Protein AF-A0A8M9PPB5-F1 (afdb_monomer)

Solvent-accessible surface area (backbone atoms only — not comparable to full-atom values): 15013 Å² total; per-residue (Å²): 124,69,71,36,78,75,35,76,74,30,44,54,44,51,52,45,29,75,76,64,66,46,72,56,71,71,45,49,53,50,50,48,50,56,51,47,52,51,46,35,72,76,54,41,95,67,65,52,70,68,57,47,42,53,51,21,50,46,46,29,71,75,39,59,77,71,38,40,87,91,45,99,87,18,24,44,70,38,29,27,82,87,82,66,36,30,53,50,47,53,45,52,57,54,55,49,60,68,66,38,77,81,57,79,89,82,91,74,84,76,84,76,76,53,98,83,52,87,71,84,68,72,86,59,93,69,66,50,73,65,68,62,34,53,51,38,53,58,47,61,75,71,61,83,54,62,69,60,46,54,52,40,54,57,38,38,40,66,63,52,51,55,36,62,72,31,86,86,49,35,83,46,46,58,76,78,44,49,60,71,80,78,44,86,62,51,68,59,5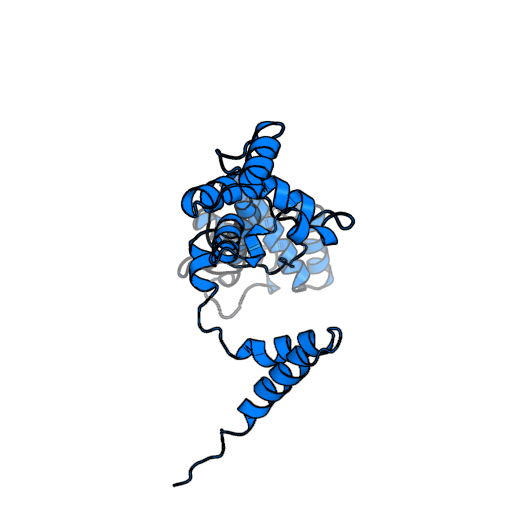0,51,44,22,70,72,59,34,64,78,54,38,69,53,69,83,51,90,72,74,70,89,49,50,66,60,52,51,58,55,56,69,73,47,86,86,43,75,68,56,53,53,51,52,51,51,64,62,51,68,73,71,78,81,71,84,84,80,136

Foldseek 3Di:
DCQLVVDPLSVVLLVVCVVPLDDDPVSVLSVLVSLLVVQCVVVNLDRDLVSQVVVLLVVCVSRVVQFQPPDPSRSVQCPDSVVRDHDNSVVSVVVVVVVCPVDDDDDDDPPPDDPLDDAPQPDPVLADDDPVLVVLLVCLVPDPDLVSVLVSLVNNLVVLSVQCNDPVRVVCSCVSRVCVVPHPPSVLSSVCSRPNPVVSVCPPPDDDCPCLVVVLVVLVVDDDDPVSVVVNVVSVVVVPPPDDDDD

pLDDT: mean 83.27, std 17.12, range [32.47, 97.44]

Sequence (247 aa):
MQILSSKPAGLTVIKEYEETGSLKDSTRRLMVNIIVAHMREKEGRAVSKGAKEFHAFGIVSLFPTLKDPYSKKGYEHFYDIQSNTGFLEWRMKTVQRKSRTSSTSQSRVELKGGPTLLRTVGALDDQRMGDECMEAMSLLHHTTDHDTVFKKMKETFHYRQQILHDPQRSADVLQMFPRFLDVKGLISQDFSLMFGVEVASRFLEKWSTSFKEKVIQEARKLKETALLKRHLKAALKEDSDTTDDPE

Radius of gyration: 28.63 Å; Cα contacts (8 Å, |Δi|>4): 170; chains: 1; bounding box: 68×38×68 Å

Secondary structure (DSSP, 8-state):
-TTTTTSHHHHHHHHHHHHHSS--HHHHHHHHHHHHHHHHHHHTTS--HHHHHHHHHHHHHH-GGGS-TTSSSS-TTT-BTTTTBSHHHHHHHHHHHHHGGGS-----------TTS-------TT---SHHHHHHHHHHHH---HHHHHHHHHHTHHHHHHHHH-TTTGGGHHHH-THHHHSTTHHHHHHHHHH-HHHHHTTTS---GGGHHHHHHHHTTSPP-HHHHHHHHHHHHGGG-------

Structure (mmCIF, N/CA/C/O backbone):
data_AF-A0A8M9PPB5-F1
#
_entry.id   AF-A0A8M9PPB5-F1
#
loop_
_atom_site.group_PDB
_atom_site.id
_atom_site.type_symbol
_atom_site.label_atom_id
_atom_site.label_alt_id
_atom_site.label_comp_id
_atom_site.label_asym_id
_atom_site.label_entity_id
_atom_site.label_seq_id
_atom_site.pdbx_PDB_ins_code
_atom_site.Cartn_x
_atom_site.Cartn_y
_atom_site.Cartn_z
_atom_site.occupancy
_atom_site.B_iso_or_equiv
_atom_site.auth_seq_id
_atom_site.auth_comp_id
_atom_site.auth_asym_id
_atom_site.auth_atom_id
_atom_site.pdbx_PDB_model_num
ATOM 1 N N . MET A 1 1 ? -37.296 -0.776 15.396 1.00 59.91 1 MET A N 1
ATOM 2 C CA . MET A 1 1 ? -36.219 -0.452 14.426 1.00 59.91 1 MET A CA 1
ATOM 3 C C . MET A 1 1 ? -36.448 -1.263 13.143 1.00 59.91 1 MET A C 1
ATOM 5 O O . MET A 1 1 ? -36.018 -2.402 13.073 1.00 59.91 1 MET A O 1
ATOM 9 N N . GLN A 1 2 ? -37.152 -0.713 12.143 1.00 78.56 2 GLN A N 1
ATOM 10 C CA . GLN A 1 2 ? -37.532 -1.426 10.897 1.00 78.56 2 GLN A CA 1
ATOM 11 C C . GLN A 1 2 ? -36.367 -1.659 9.907 1.00 78.56 2 GLN A C 1
ATOM 13 O O . GLN A 1 2 ? -36.543 -2.287 8.869 1.00 78.56 2 GLN A O 1
ATOM 18 N N . ILE A 1 3 ? -35.162 -1.174 10.224 1.00 87.69 3 ILE A N 1
ATOM 19 C CA . ILE A 1 3 ? -33.997 -1.192 9.323 1.00 87.69 3 ILE A CA 1
ATOM 20 C C . ILE A 1 3 ? -33.536 -2.613 8.992 1.00 87.69 3 ILE A C 1
ATOM 22 O O . ILE A 1 3 ? -33.108 -2.875 7.873 1.00 87.69 3 ILE A O 1
ATOM 26 N N . LEU A 1 4 ? -33.585 -3.532 9.959 1.00 89.88 4 LEU A N 1
ATOM 27 C CA . LEU A 1 4 ? -33.157 -4.911 9.718 1.00 89.88 4 LEU A CA 1
ATOM 28 C C . LEU A 1 4 ? -34.182 -5.668 8.870 1.00 89.88 4 LEU A C 1
ATOM 30 O O . LEU A 1 4 ? -33.798 -6.437 7.997 1.00 89.88 4 LEU A O 1
ATOM 34 N N . SER A 1 5 ? -35.470 -5.386 9.053 1.00 89.75 5 SER A N 1
ATOM 35 C CA . SER A 1 5 ? -36.544 -6.013 8.281 1.00 89.75 5 SER A CA 1
ATOM 36 C C . SER A 1 5 ? -36.581 -5.563 6.817 1.00 89.75 5 SER A C 1
ATOM 38 O O . SER A 1 5 ? -37.130 -6.273 5.984 1.00 89.75 5 SER A O 1
ATOM 40 N N . SER A 1 6 ? -35.990 -4.411 6.477 1.00 89.25 6 SER A N 1
ATOM 41 C CA . SER A 1 6 ? -35.989 -3.894 5.101 1.00 89.25 6 SER A CA 1
ATOM 42 C C . SER A 1 6 ? -34.884 -4.465 4.207 1.00 89.25 6 SER A C 1
ATOM 44 O O . SER A 1 6 ? -34.864 -4.176 3.011 1.00 89.25 6 SER A O 1
ATOM 46 N N . LYS A 1 7 ? -33.949 -5.261 4.749 1.00 87.31 7 LYS A N 1
ATOM 47 C CA . LYS A 1 7 ? -32.836 -5.841 3.980 1.00 87.31 7 LYS A CA 1
ATOM 48 C C . LYS A 1 7 ? -32.762 -7.357 4.182 1.00 87.31 7 LYS A C 1
ATOM 50 O O . LYS A 1 7 ? -32.784 -7.794 5.331 1.00 87.31 7 LYS A O 1
ATOM 55 N N . PRO A 1 8 ? -32.539 -8.163 3.122 1.00 87.56 8 PRO A N 1
ATOM 56 C CA . PRO A 1 8 ? -32.408 -9.620 3.250 1.00 87.56 8 PRO A CA 1
ATOM 57 C C . PRO A 1 8 ? -31.357 -10.045 4.283 1.00 87.56 8 PRO A C 1
ATOM 59 O O . PRO A 1 8 ? -31.602 -10.915 5.110 1.00 87.56 8 PRO A O 1
ATOM 62 N N . ALA A 1 9 ? -30.211 -9.359 4.307 1.00 88.44 9 ALA A N 1
ATOM 63 C CA . ALA A 1 9 ? -29.152 -9.613 5.281 1.00 88.44 9 ALA A CA 1
ATOM 64 C C . ALA A 1 9 ? -29.551 -9.273 6.731 1.00 88.44 9 ALA A C 1
ATOM 66 O O . ALA A 1 9 ? -28.992 -9.834 7.669 1.00 88.44 9 ALA A O 1
ATOM 67 N N . GLY A 1 10 ? -30.497 -8.352 6.933 1.00 93.00 10 GLY A N 1
ATOM 68 C CA . GLY A 1 10 ? -31.027 -8.036 8.258 1.00 93.00 10 GLY A CA 1
ATOM 69 C C . GLY A 1 10 ? -32.018 -9.090 8.753 1.00 93.00 10 GLY A C 1
ATOM 70 O O . GLY A 1 10 ? -32.038 -9.369 9.949 1.00 93.00 10 GLY A O 1
ATOM 71 N N . LEU A 1 11 ? -32.742 -9.760 7.850 1.00 93.50 11 LEU A N 1
ATOM 72 C CA . LEU A 1 11 ? -33.564 -10.925 8.199 1.00 93.50 11 LEU A CA 1
ATOM 73 C C . LEU A 1 11 ? -32.708 -12.086 8.715 1.00 93.50 11 LEU A C 1
ATOM 75 O O . LEU A 1 11 ? -33.109 -12.753 9.661 1.00 93.50 11 LEU A O 1
ATOM 79 N N . THR A 1 12 ? -31.503 -12.286 8.168 1.00 93.81 12 THR A N 1
ATOM 80 C CA . THR A 1 12 ? -30.541 -13.269 8.702 1.00 93.81 12 THR A CA 1
ATOM 81 C C . THR A 1 12 ? -30.186 -12.986 10.163 1.00 93.81 12 THR A C 1
ATOM 83 O O . THR A 1 12 ? -30.114 -13.913 10.961 1.00 93.81 12 THR A O 1
ATOM 86 N N . VAL A 1 13 ? -29.995 -11.711 10.521 1.00 96.19 13 VAL A N 1
ATOM 87 C CA . VAL A 1 13 ? -29.700 -11.299 11.904 1.00 96.19 13 VAL A CA 1
ATOM 88 C C . VAL A 1 13 ? -30.881 -11.607 12.822 1.00 96.19 13 VAL A C 1
ATOM 90 O O . VAL A 1 13 ? -30.687 -12.175 13.890 1.00 96.19 13 VAL A O 1
ATOM 93 N N . ILE A 1 14 ? -32.094 -11.238 12.404 1.00 95.69 14 ILE A N 1
ATOM 94 C CA . ILE A 1 14 ? -33.313 -11.458 13.193 1.00 95.69 14 ILE A CA 1
ATOM 95 C C . ILE A 1 14 ? -33.535 -12.957 13.413 1.00 95.69 14 ILE A C 1
ATOM 97 O O . ILE A 1 14 ? -33.668 -13.386 14.554 1.00 95.69 14 ILE A O 1
ATOM 101 N N . LYS A 1 15 ? -33.467 -13.751 12.341 1.00 95.69 15 LYS A N 1
ATOM 102 C CA . LYS A 1 15 ? -33.663 -15.200 12.391 1.00 95.69 15 LYS A CA 1
ATOM 103 C C . LYS A 1 15 ? -32.678 -15.890 13.339 1.00 95.69 15 LYS A C 1
ATOM 105 O O . LYS A 1 15 ? -33.088 -16.699 14.159 1.00 95.69 15 LYS A O 1
ATOM 110 N N . GLU A 1 16 ? -31.388 -15.556 13.262 1.00 96.56 16 GLU A N 1
ATOM 111 C CA . GLU A 1 16 ? -30.385 -16.150 14.158 1.00 96.56 16 GLU A CA 1
ATOM 112 C C . GLU A 1 16 ? -30.681 -15.844 15.633 1.00 96.56 16 GLU A C 1
ATOM 114 O O . GLU A 1 16 ? -30.506 -16.704 16.499 1.00 96.56 16 GLU A O 1
ATOM 119 N N . TYR A 1 17 ? -31.156 -14.631 15.918 1.00 96.75 17 TYR A N 1
ATOM 120 C CA . TYR A 1 17 ? -31.534 -14.252 17.270 1.00 96.75 17 TYR A CA 1
ATOM 121 C C . TYR A 1 17 ? -32.771 -14.997 17.766 1.00 96.75 17 TYR A C 1
ATOM 123 O O . TYR A 1 17 ? -32.782 -15.462 18.901 1.00 96.75 17 TYR A O 1
ATOM 131 N N . GLU A 1 18 ? -33.796 -15.126 16.927 1.00 95.62 18 GLU A N 1
ATOM 132 C CA . GLU A 1 18 ? -35.017 -15.870 17.251 1.00 95.62 18 GLU A CA 1
ATOM 133 C C . GLU A 1 18 ? -34.717 -17.348 17.530 1.00 95.62 18 GLU A C 1
ATOM 135 O O . GLU A 1 18 ? -35.285 -17.929 18.452 1.00 95.62 18 GLU A O 1
ATOM 140 N N . GLU A 1 19 ? -33.784 -17.944 16.783 1.00 96.62 19 GLU A N 1
ATOM 141 C CA . GLU A 1 19 ? -33.401 -19.351 16.936 1.00 96.62 19 GLU A CA 1
ATOM 142 C C . GLU A 1 19 ? -32.495 -19.608 18.148 1.00 96.62 19 GLU A C 1
ATOM 144 O O . GLU A 1 19 ? -32.577 -20.670 18.762 1.00 96.62 19 GLU A O 1
ATOM 149 N N . THR A 1 20 ? -31.603 -18.672 18.490 1.00 95.50 20 THR A N 1
ATOM 150 C CA . THR A 1 20 ? -30.530 -18.929 19.472 1.00 95.50 20 THR A CA 1
ATOM 151 C C . THR A 1 20 ? -30.594 -18.067 20.731 1.00 95.50 20 THR A C 1
ATOM 153 O O . THR A 1 20 ? -29.846 -18.308 21.678 1.00 95.50 20 THR A O 1
ATOM 156 N N . GLY A 1 21 ? -31.431 -17.029 20.748 1.00 94.12 21 GLY A N 1
ATOM 157 C CA . GLY A 1 21 ? -31.459 -16.008 21.799 1.00 94.12 21 GLY A CA 1
ATOM 158 C C . GLY A 1 21 ? -30.195 -15.140 21.864 1.00 94.12 21 GLY A C 1
ATOM 159 O O . GLY A 1 21 ? -30.027 -14.355 22.800 1.00 94.12 21 GLY A O 1
ATOM 160 N N . SER A 1 22 ? -29.274 -15.271 20.906 1.00 94.38 22 SER A N 1
ATOM 161 C CA . SER A 1 22 ? -28.016 -14.527 20.847 1.00 94.38 22 SER A CA 1
ATOM 162 C C . SER A 1 22 ? -27.600 -14.292 19.396 1.00 94.38 22 SER A C 1
ATOM 164 O O . SER A 1 22 ? -28.279 -14.690 18.461 1.00 94.38 22 SER A O 1
ATOM 166 N N . LEU A 1 23 ? -26.480 -13.605 19.195 1.00 95.06 23 LEU A N 1
ATOM 167 C CA . LEU A 1 23 ? -25.870 -13.436 17.879 1.00 95.06 23 LEU A CA 1
ATOM 168 C C . LEU A 1 23 ? -24.410 -13.849 17.947 1.00 95.06 23 LEU A C 1
ATOM 170 O O . LEU A 1 23 ? -23.697 -13.445 18.868 1.00 95.06 23 LEU A O 1
ATOM 174 N N . LYS A 1 24 ? -23.933 -14.570 16.941 1.00 94.25 24 LYS A N 1
ATOM 175 C CA . LYS A 1 24 ? -22.512 -14.813 16.698 1.00 94.25 24 LYS A CA 1
ATOM 176 C C . LYS A 1 24 ? -21.817 -13.507 16.330 1.00 94.25 24 LYS A C 1
ATOM 178 O O . LYS A 1 24 ? -22.421 -12.570 15.805 1.00 94.25 24 LYS A O 1
ATOM 183 N N . ASP A 1 25 ? -20.508 -13.458 16.554 1.00 92.81 25 ASP A N 1
ATOM 184 C CA . ASP A 1 25 ? -19.695 -12.270 16.272 1.00 92.81 25 ASP A CA 1
ATOM 185 C C . ASP A 1 25 ? -19.804 -11.807 14.804 1.00 92.81 25 ASP A C 1
ATOM 187 O O . ASP A 1 25 ? -19.995 -10.620 14.532 1.00 92.81 25 ASP A O 1
ATOM 191 N N . SER A 1 26 ? -19.790 -12.740 13.846 1.00 92.50 26 SER A N 1
ATOM 192 C CA . SER A 1 26 ? -19.993 -12.443 12.420 1.00 92.50 26 SER A CA 1
ATOM 193 C C . SER A 1 26 ? -21.329 -11.748 12.149 1.00 92.50 26 SER A C 1
ATOM 195 O O . SER A 1 26 ? -21.391 -10.781 11.386 1.00 92.50 26 SER A O 1
ATOM 197 N N . THR A 1 27 ? -22.388 -12.204 12.809 1.00 93.12 27 THR A N 1
ATOM 198 C CA . THR A 1 27 ? -23.755 -11.718 12.617 1.00 93.12 27 THR A CA 1
ATOM 199 C C . THR A 1 27 ? -23.957 -10.367 13.295 1.00 93.12 27 THR A C 1
ATOM 201 O O . THR A 1 27 ? -24.549 -9.463 12.703 1.00 93.12 27 THR A O 1
ATOM 204 N N . ARG A 1 28 ? -23.338 -10.146 14.464 1.00 95.12 28 ARG A N 1
ATOM 205 C CA . ARG A 1 28 ? -23.259 -8.811 15.088 1.00 95.12 28 ARG A CA 1
ATOM 206 C C . ARG A 1 28 ? -22.552 -7.806 14.180 1.00 95.12 28 ARG A C 1
ATOM 208 O O . ARG A 1 28 ? -23.033 -6.687 14.009 1.00 95.12 28 ARG A O 1
ATOM 215 N N . ARG A 1 29 ? -21.440 -8.194 13.544 1.00 93.62 29 ARG A N 1
ATOM 216 C CA . ARG A 1 29 ? -20.735 -7.332 12.576 1.00 93.62 29 ARG A CA 1
ATOM 217 C C . ARG A 1 29 ? -21.614 -7.003 11.368 1.00 93.62 29 ARG A C 1
ATOM 219 O O . ARG A 1 29 ? -21.603 -5.860 10.910 1.00 93.62 29 ARG A O 1
ATOM 226 N N . LEU A 1 30 ? -22.376 -7.975 10.863 1.00 92.69 30 LEU A N 1
ATOM 227 C CA . LEU A 1 30 ? -23.330 -7.768 9.772 1.00 92.69 30 LEU A CA 1
ATOM 228 C C . LEU A 1 30 ? -24.426 -6.767 10.164 1.00 92.69 30 LEU A C 1
ATOM 230 O O . LEU A 1 30 ? -24.653 -5.800 9.437 1.00 92.69 30 LEU A O 1
ATOM 234 N N . MET A 1 31 ? -25.027 -6.939 11.340 1.00 96.12 31 MET A N 1
ATOM 235 C CA . MET A 1 31 ? -26.006 -6.007 11.904 1.00 96.12 31 MET A CA 1
ATOM 236 C C . MET A 1 31 ? -25.448 -4.580 11.996 1.00 96.12 31 MET A C 1
ATOM 238 O O . MET A 1 31 ? -26.052 -3.637 11.482 1.00 96.12 31 MET A O 1
ATOM 242 N N . VAL A 1 32 ? -24.261 -4.417 12.591 1.00 95.81 32 VAL A N 1
ATOM 243 C CA . VAL A 1 32 ? -23.587 -3.115 12.721 1.00 95.81 32 VAL A CA 1
ATOM 244 C C . VAL A 1 32 ? -23.340 -2.481 11.347 1.00 95.81 32 VAL A C 1
ATOM 246 O O . VAL A 1 32 ? -23.565 -1.284 11.179 1.00 95.81 32 VAL A O 1
ATOM 249 N N . ASN A 1 33 ? -22.937 -3.264 10.340 1.00 93.25 33 ASN A N 1
ATOM 250 C CA . ASN A 1 33 ? -22.751 -2.766 8.972 1.00 93.25 33 ASN A CA 1
ATOM 251 C C . ASN A 1 33 ? -24.046 -2.222 8.364 1.00 93.25 33 ASN A C 1
ATOM 253 O O . ASN A 1 33 ? -24.025 -1.152 7.754 1.00 93.25 33 ASN A O 1
ATOM 257 N N . ILE A 1 34 ? -25.157 -2.943 8.531 1.00 94.31 34 ILE A N 1
ATOM 258 C CA . ILE A 1 34 ? -26.467 -2.542 8.006 1.00 94.31 34 ILE A CA 1
ATOM 259 C C . ILE A 1 34 ? -26.903 -1.208 8.620 1.00 94.31 34 ILE A C 1
ATOM 261 O O . ILE A 1 34 ? -27.307 -0.296 7.896 1.00 94.31 34 ILE A O 1
ATOM 265 N N . ILE A 1 35 ? -26.763 -1.075 9.940 1.00 94.88 35 ILE A N 1
ATOM 266 C CA . ILE A 1 35 ? -27.151 0.130 10.681 1.00 94.88 35 ILE A CA 1
ATOM 267 C C . ILE A 1 35 ? -26.256 1.316 10.302 1.00 94.88 35 ILE A C 1
ATOM 269 O O . ILE A 1 35 ? -26.760 2.403 10.029 1.00 94.88 35 ILE A O 1
ATOM 273 N N . VAL A 1 36 ? -24.936 1.120 10.212 1.00 93.44 36 VAL A N 1
ATOM 274 C CA . VAL A 1 36 ? -23.996 2.178 9.798 1.00 93.44 36 VAL A CA 1
ATOM 275 C C . VAL A 1 36 ? -24.265 2.654 8.374 1.00 93.44 36 VAL A C 1
ATOM 277 O O . VAL A 1 36 ? -24.204 3.857 8.122 1.00 93.44 36 VAL A O 1
ATOM 280 N N . ALA A 1 37 ? -24.578 1.740 7.453 1.00 90.81 37 ALA A N 1
ATOM 281 C CA . ALA A 1 37 ? -24.952 2.105 6.092 1.00 90.81 37 ALA A CA 1
ATOM 282 C C . ALA A 1 37 ? -26.225 2.966 6.077 1.00 90.81 37 ALA A C 1
ATOM 284 O O . ALA A 1 37 ? -26.229 4.012 5.438 1.00 90.81 37 ALA A O 1
ATOM 285 N N . HIS A 1 38 ? -27.253 2.582 6.840 1.00 92.31 38 HIS A N 1
ATOM 286 C CA . HIS A 1 38 ? -28.489 3.360 6.951 1.00 92.31 38 HIS A CA 1
ATOM 287 C C . HIS A 1 38 ? -28.266 4.752 7.563 1.00 92.31 38 HIS A C 1
ATOM 289 O O . HIS A 1 38 ? -28.744 5.745 7.023 1.00 92.31 38 HIS A O 1
ATOM 295 N N . MET A 1 39 ? -27.504 4.849 8.660 1.00 93.38 39 MET A N 1
ATOM 296 C CA . MET A 1 39 ? -27.184 6.145 9.276 1.00 93.38 39 MET A CA 1
ATOM 297 C C . MET A 1 39 ? -26.478 7.084 8.292 1.00 93.38 39 MET A C 1
ATOM 299 O O . MET A 1 39 ? -26.792 8.269 8.227 1.00 93.38 39 MET A O 1
ATOM 303 N N . ARG A 1 40 ? -25.535 6.551 7.506 1.00 89.00 40 ARG A N 1
ATOM 304 C CA . ARG A 1 40 ? -24.811 7.319 6.482 1.00 89.00 40 ARG A CA 1
ATOM 305 C C . ARG A 1 40 ? -25.696 7.756 5.330 1.00 89.00 40 ARG A C 1
ATOM 307 O O . ARG A 1 40 ? -25.495 8.835 4.793 1.00 89.00 40 ARG A O 1
ATOM 314 N N . GLU A 1 41 ? -26.634 6.913 4.934 1.00 88.81 41 GLU A N 1
ATOM 315 C CA . GLU A 1 41 ? -27.592 7.238 3.883 1.00 88.81 41 GLU A CA 1
ATOM 316 C C . GLU A 1 41 ? -28.513 8.387 4.314 1.00 88.81 41 GLU A C 1
ATOM 318 O O . GLU A 1 41 ? -28.796 9.275 3.518 1.00 88.81 41 GLU A O 1
ATOM 323 N N . LYS A 1 42 ? -28.905 8.422 5.595 1.00 89.12 42 LYS A N 1
ATOM 324 C CA . LYS A 1 42 ? -29.814 9.438 6.136 1.00 89.12 42 LYS A CA 1
ATOM 325 C C . LYS A 1 42 ? -29.137 10.765 6.509 1.00 89.12 42 LYS A C 1
ATOM 327 O O . LYS A 1 42 ? -29.709 11.818 6.260 1.00 89.12 42 LYS A O 1
ATOM 332 N N . GLU A 1 43 ? -27.953 10.730 7.125 1.00 87.88 43 GLU A N 1
ATOM 333 C CA . GLU A 1 43 ? -27.262 11.935 7.643 1.00 87.88 43 GLU A CA 1
ATOM 334 C C . GLU A 1 43 ? -25.997 12.307 6.860 1.00 87.88 43 GLU A C 1
ATOM 336 O O . GLU A 1 43 ? -25.338 13.310 7.138 1.00 87.88 43 GLU A O 1
ATOM 341 N N . GLY A 1 44 ? -25.624 11.502 5.869 1.00 84.12 44 GLY A N 1
ATOM 342 C CA . GLY A 1 44 ? -24.432 11.720 5.066 1.00 84.12 44 GLY A CA 1
ATOM 343 C C . GLY A 1 44 ? -23.138 11.337 5.789 1.00 84.12 44 GLY A C 1
ATOM 344 O O . GLY A 1 44 ? -23.034 10.334 6.501 1.00 84.12 44 GLY A O 1
ATOM 345 N N . ARG A 1 45 ? -22.079 12.119 5.542 1.00 77.81 45 ARG A N 1
ATOM 346 C CA . ARG A 1 45 ? -20.712 11.788 5.984 1.00 77.81 45 ARG A CA 1
ATOM 347 C C . ARG A 1 45 ? -20.524 11.929 7.500 1.00 77.81 45 ARG A C 1
ATOM 349 O O . ARG A 1 45 ? -19.685 11.218 8.057 1.00 77.81 45 ARG A O 1
ATOM 356 N N . ALA A 1 46 ? -21.258 12.837 8.139 1.00 84.88 46 ALA A N 1
ATOM 357 C CA . ALA A 1 46 ? -21.125 13.171 9.551 1.00 84.88 46 ALA A CA 1
ATOM 358 C C . ALA A 1 46 ? -22.429 12.857 10.290 1.00 84.88 46 ALA A C 1
ATOM 360 O O . ALA A 1 46 ? -23.315 13.694 10.394 1.00 84.88 46 ALA A O 1
ATOM 361 N N . VAL A 1 47 ? -22.520 11.635 10.812 1.00 90.06 47 VAL A N 1
ATOM 362 C CA . VAL A 1 47 ? -23.665 11.207 11.622 1.00 90.06 47 VAL A CA 1
ATOM 363 C C . VAL A 1 47 ? -23.592 11.862 13.002 1.00 90.06 47 VAL A C 1
ATOM 365 O O . VAL A 1 47 ? -22.550 11.814 13.671 1.00 90.06 47 VAL A O 1
ATOM 368 N N . SER A 1 48 ? -24.701 12.453 13.424 1.00 93.19 48 SER A N 1
ATOM 369 C CA . SER A 1 48 ? -24.889 13.116 14.709 1.00 93.19 48 SER A CA 1
ATOM 370 C C . SER A 1 48 ? -24.732 12.150 15.890 1.00 93.19 48 SER A C 1
ATOM 372 O O . SER A 1 48 ? -24.954 10.941 15.783 1.00 93.19 48 SER A O 1
ATOM 374 N N . LYS A 1 49 ? -24.349 12.679 17.060 1.00 94.06 49 LYS A N 1
ATOM 375 C CA . LYS A 1 49 ? -24.248 11.873 18.291 1.00 94.06 49 LYS A CA 1
ATOM 376 C C . LYS A 1 49 ? -25.607 11.287 18.699 1.00 94.06 49 LYS A C 1
ATOM 378 O O . LYS A 1 49 ? -25.672 10.123 19.080 1.00 94.06 49 LYS A O 1
ATOM 383 N N . GLY A 1 50 ? -26.680 12.071 18.556 1.00 93.94 50 GLY A N 1
ATOM 384 C CA . GLY A 1 50 ? -28.041 11.651 18.904 1.00 93.94 50 GLY A CA 1
ATOM 385 C C . GLY A 1 50 ? -28.525 10.459 18.079 1.00 93.94 50 GLY A C 1
ATOM 386 O O . GLY A 1 50 ? -29.114 9.532 18.626 1.00 93.94 50 GLY A O 1
ATOM 387 N N . ALA A 1 51 ? -28.206 10.414 16.784 1.00 93.31 51 ALA A N 1
ATOM 388 C CA . ALA A 1 51 ? -28.572 9.276 15.950 1.00 93.31 51 ALA A CA 1
ATOM 389 C C . ALA A 1 51 ? -27.798 8.005 16.297 1.00 93.31 51 ALA A C 1
ATOM 391 O O . ALA A 1 51 ? -28.386 6.927 16.378 1.00 93.31 51 ALA A O 1
ATOM 392 N N . LYS A 1 52 ? -26.495 8.120 16.575 1.00 95.62 52 LYS A N 1
ATOM 393 C CA . LYS A 1 52 ? -25.693 6.976 17.035 1.00 95.62 52 LYS A CA 1
ATOM 394 C C . LYS A 1 52 ? -26.253 6.396 18.332 1.00 95.62 52 LYS A C 1
ATOM 396 O O . LYS A 1 52 ? -26.390 5.179 18.437 1.00 95.62 52 LYS A O 1
ATOM 401 N N . GLU A 1 53 ? -26.627 7.258 19.278 1.00 96.06 53 GLU A N 1
ATOM 402 C CA . GLU A 1 53 ? -27.254 6.844 20.536 1.00 96.06 53 GLU A CA 1
ATOM 403 C C . GLU A 1 53 ? -28.625 6.193 20.303 1.00 96.06 53 GLU A C 1
ATOM 405 O O . GLU A 1 53 ? -28.879 5.109 20.826 1.00 96.06 53 GLU A O 1
ATOM 410 N N . PHE A 1 54 ? -29.469 6.781 19.448 1.00 95.81 54 PHE A N 1
ATOM 411 C CA . PHE A 1 54 ? -30.765 6.209 19.072 1.00 95.81 54 PHE A CA 1
ATOM 412 C C . PHE A 1 54 ? -30.626 4.792 18.497 1.00 95.81 54 PHE A C 1
ATOM 414 O O . PHE A 1 54 ? -31.370 3.883 18.871 1.00 95.81 54 PHE A O 1
ATOM 421 N N . HIS A 1 55 ? -29.649 4.576 17.615 1.00 96.31 55 HIS A N 1
ATOM 422 C CA . HIS A 1 55 ? -29.407 3.259 17.036 1.00 96.31 55 HIS A CA 1
ATOM 423 C C . HIS A 1 55 ? -28.811 2.268 18.038 1.00 96.31 55 HIS A C 1
ATOM 425 O O . HIS A 1 55 ? -29.223 1.110 18.029 1.00 96.31 55 HIS A O 1
ATOM 431 N N . ALA A 1 56 ? -27.902 2.691 18.919 1.00 96.94 56 ALA A N 1
ATOM 432 C CA . ALA A 1 56 ? -27.363 1.835 19.977 1.00 96.94 56 ALA A CA 1
ATOM 433 C C . ALA A 1 56 ? -28.458 1.362 20.943 1.00 96.94 56 ALA A C 1
ATOM 435 O O . ALA A 1 56 ? -28.583 0.163 21.200 1.00 96.94 56 ALA A O 1
ATOM 436 N N . PHE A 1 57 ? -29.316 2.281 21.389 1.00 96.38 57 PHE A N 1
ATOM 437 C CA . PHE A 1 57 ? -30.495 1.949 22.184 1.00 96.38 57 PHE A CA 1
ATOM 438 C C . PHE A 1 57 ? -31.450 1.012 21.426 1.00 96.38 57 PHE A C 1
ATOM 440 O O . PHE A 1 57 ? -31.937 0.022 21.974 1.00 96.38 57 PHE A O 1
ATOM 447 N N . GLY A 1 58 ? -31.679 1.281 20.139 1.00 96.19 58 GLY A N 1
ATOM 448 C CA . GLY A 1 58 ? -32.515 0.447 19.281 1.00 96.19 58 GLY A CA 1
ATOM 449 C C . GLY A 1 58 ? -32.004 -0.989 19.124 1.00 96.19 58 GLY A C 1
ATOM 450 O O . GLY A 1 58 ? -32.822 -1.901 19.022 1.00 96.19 58 GLY A O 1
ATOM 451 N N . ILE A 1 59 ? -30.682 -1.204 19.138 1.00 96.88 59 ILE A N 1
ATOM 452 C CA . ILE A 1 59 ? -30.078 -2.543 19.089 1.00 96.88 59 ILE A CA 1
ATOM 453 C C . ILE A 1 59 ? -30.411 -3.322 20.359 1.00 96.88 59 ILE A C 1
ATOM 455 O O . ILE A 1 59 ? -30.973 -4.407 20.258 1.00 96.88 59 ILE A O 1
ATOM 459 N N . VAL A 1 60 ? -30.125 -2.777 21.544 1.00 95.44 60 VAL A N 1
ATOM 460 C CA . VAL A 1 60 ? -30.393 -3.494 22.807 1.00 95.44 60 VAL A CA 1
ATOM 461 C C . VAL A 1 60 ? -31.887 -3.653 23.085 1.00 95.44 60 VAL A C 1
ATOM 463 O O . VAL A 1 60 ? -32.284 -4.582 23.775 1.00 95.44 60 VAL A O 1
ATOM 466 N N . SER A 1 61 ? -32.723 -2.780 22.517 1.00 95.12 61 SER A N 1
ATOM 467 C CA . SER A 1 61 ? -34.183 -2.912 22.587 1.00 95.12 61 SER A CA 1
ATOM 468 C C . SER A 1 61 ? -34.705 -4.061 21.720 1.00 95.12 61 SER A C 1
ATOM 470 O O . SER A 1 61 ? -35.666 -4.719 22.099 1.00 95.12 61 SER A O 1
ATOM 472 N N . LEU A 1 62 ? -34.090 -4.299 20.555 1.00 94.50 62 LEU A N 1
ATOM 473 C CA . LEU A 1 62 ? -34.424 -5.426 19.673 1.00 94.50 62 LEU A CA 1
ATOM 474 C C . LEU A 1 62 ? -33.804 -6.744 20.143 1.00 94.50 62 LEU A C 1
ATOM 476 O O . LEU A 1 62 ? -34.399 -7.799 19.955 1.00 94.50 62 LEU A O 1
ATOM 480 N N . PHE A 1 63 ? -32.615 -6.675 20.736 1.00 95.44 63 PHE A N 1
ATOM 481 C CA . PHE A 1 63 ? -31.819 -7.828 21.140 1.00 95.44 63 PHE A CA 1
ATOM 482 C C . PHE A 1 63 ? -31.419 -7.701 22.618 1.00 95.44 63 PHE A C 1
ATOM 484 O O . PHE A 1 63 ? -30.259 -7.392 22.913 1.00 95.44 63 PHE A O 1
ATOM 491 N N . PRO A 1 64 ? -32.352 -7.915 23.567 1.00 95.19 64 PRO A N 1
ATOM 492 C CA . PRO A 1 64 ? -32.114 -7.669 24.992 1.00 95.19 64 PRO A CA 1
ATOM 493 C C . PRO A 1 64 ? -30.907 -8.406 25.577 1.00 95.19 64 PRO A C 1
ATOM 495 O O . PRO A 1 64 ? -30.227 -7.872 26.447 1.00 95.19 64 PRO A O 1
ATOM 498 N N . THR A 1 65 ? -30.589 -9.601 25.077 1.00 94.88 65 THR A N 1
ATOM 499 C CA . THR A 1 65 ? -29.426 -10.389 25.534 1.00 94.88 65 THR A CA 1
ATOM 500 C C . THR A 1 65 ? -28.075 -9.802 25.119 1.00 94.88 65 THR A C 1
ATOM 502 O O . THR A 1 65 ? -27.045 -10.225 25.635 1.00 94.88 65 THR A O 1
ATOM 505 N N . LEU A 1 66 ? -28.053 -8.819 24.211 1.00 94.94 66 LEU A N 1
ATOM 506 C CA . LEU A 1 66 ? -26.847 -8.057 23.878 1.00 94.94 66 LEU A CA 1
ATOM 507 C C . LEU A 1 66 ? -26.644 -6.850 24.797 1.00 94.94 66 LEU A C 1
ATOM 509 O O . LEU A 1 66 ? -25.633 -6.168 24.668 1.00 94.94 66 LEU A O 1
ATOM 513 N N . LYS A 1 67 ? -27.589 -6.551 25.694 1.00 95.88 67 LYS A N 1
ATOM 514 C CA . LYS A 1 67 ? -27.446 -5.465 26.660 1.00 95.88 67 LYS A CA 1
ATOM 515 C C . LYS A 1 67 ? -26.319 -5.794 27.639 1.00 95.88 67 LYS A C 1
ATOM 517 O O . LYS A 1 67 ? -26.313 -6.860 28.244 1.00 95.88 67 LYS A O 1
ATOM 522 N N . ASP A 1 68 ? -25.395 -4.859 27.817 1.00 93.94 68 ASP A N 1
ATOM 523 C CA . ASP A 1 68 ? -24.327 -4.980 28.804 1.00 93.94 68 ASP A CA 1
ATOM 524 C C . ASP A 1 68 ? -24.894 -4.757 30.218 1.00 93.94 68 ASP A C 1
ATOM 526 O O . ASP A 1 68 ? -25.386 -3.659 30.501 1.00 93.94 68 ASP A O 1
ATOM 530 N N . PRO A 1 69 ? -24.855 -5.766 31.107 1.00 92.81 69 PRO A N 1
ATOM 531 C CA . PRO A 1 69 ? -25.381 -5.636 32.461 1.00 92.81 69 PRO A CA 1
ATOM 532 C C . PRO A 1 69 ? -24.517 -4.742 33.363 1.00 92.81 69 PRO A C 1
ATOM 534 O O . PRO A 1 69 ? -25.007 -4.286 34.394 1.00 92.81 69 PRO A O 1
ATOM 537 N N . TYR A 1 70 ? -23.258 -4.481 32.998 1.00 91.25 70 TYR A N 1
ATOM 538 C CA . TYR A 1 70 ? -22.318 -3.689 33.801 1.00 91.25 70 TYR A CA 1
ATOM 539 C C . TYR A 1 70 ? -22.280 -2.214 33.407 1.00 91.25 70 TYR A C 1
ATOM 541 O O . TYR A 1 70 ? -21.617 -1.408 34.061 1.00 91.25 70 TYR A O 1
ATOM 549 N N . SER A 1 71 ? -22.998 -1.851 32.348 1.00 90.50 71 SER A N 1
ATOM 550 C CA . SER A 1 71 ? -23.034 -0.491 31.842 1.00 90.50 71 SER A CA 1
ATOM 551 C C . SER A 1 71 ? -24.331 0.225 32.219 1.00 90.50 71 SER A C 1
ATOM 553 O O . SER A 1 71 ? -25.386 -0.388 32.374 1.00 90.50 71 SER A O 1
ATOM 555 N N . LYS A 1 72 ? -24.268 1.555 32.353 1.00 90.62 72 LYS A N 1
ATOM 556 C CA . LYS A 1 72 ? -25.354 2.377 32.914 1.00 90.62 72 LYS A CA 1
ATOM 557 C C . LYS A 1 72 ? -26.671 2.227 32.150 1.00 90.62 72 LYS A C 1
ATOM 559 O O . LYS A 1 72 ? -27.730 2.111 32.764 1.00 90.62 72 LYS A O 1
ATOM 564 N N . LYS A 1 73 ? -26.623 2.265 30.819 1.00 93.00 73 LYS A N 1
ATOM 565 C CA . LYS A 1 73 ? -27.786 2.107 29.934 1.00 93.00 73 LYS A CA 1
ATOM 566 C C . LYS A 1 73 ? -27.770 0.766 29.191 1.00 93.00 73 LYS A C 1
ATOM 568 O O . LYS A 1 73 ? -28.802 0.335 28.673 1.00 93.00 73 LYS A O 1
ATOM 573 N N . GLY A 1 74 ? -26.625 0.090 29.179 1.00 94.88 74 GLY A N 1
ATOM 574 C CA . GLY A 1 74 ? -26.396 -1.239 28.621 1.00 94.88 74 GLY A CA 1
ATOM 575 C C . GLY A 1 74 ? -26.123 -1.277 27.115 1.00 94.88 74 GLY A C 1
ATOM 576 O O . GLY A 1 74 ? -25.948 -2.359 26.564 1.00 94.88 74 GLY A O 1
ATOM 577 N N . TYR A 1 75 ? -26.065 -0.129 26.438 1.00 96.75 75 TYR A N 1
ATOM 578 C CA . TYR A 1 75 ? -25.782 -0.027 24.998 1.00 96.75 75 TYR A CA 1
ATOM 579 C C . TYR A 1 75 ? -24.450 0.661 24.676 1.00 96.75 75 TYR A C 1
ATOM 581 O O . TYR A 1 75 ? -24.109 0.837 23.505 1.00 96.75 75 TYR A O 1
ATOM 589 N N . GLU A 1 76 ? -23.688 1.051 25.693 1.00 95.81 76 GLU A N 1
ATOM 590 C CA . GLU A 1 76 ? -22.479 1.868 25.574 1.00 95.81 76 GLU A CA 1
ATOM 591 C C . GLU A 1 76 ? -21.390 1.197 24.721 1.00 95.81 76 GLU A C 1
ATOM 593 O O . GLU A 1 76 ? -20.661 1.870 23.997 1.00 95.81 76 GLU A O 1
ATOM 598 N N . HIS A 1 77 ? -21.332 -0.138 24.692 1.00 95.12 77 HIS A N 1
ATOM 599 C CA . HIS A 1 77 ? -20.416 -0.868 23.810 1.00 95.12 77 HIS A CA 1
ATOM 600 C C . HIS A 1 77 ? -20.781 -0.736 22.316 1.00 95.12 77 HIS A C 1
ATOM 602 O O . HIS A 1 77 ? -19.901 -0.790 21.451 1.00 95.12 77 HIS A O 1
ATOM 608 N N . PHE A 1 78 ? -22.058 -0.519 21.978 1.00 96.62 78 PHE A N 1
ATOM 609 C CA . PHE A 1 78 ? -22.463 -0.153 20.616 1.00 96.62 78 PHE A CA 1
ATOM 610 C C . PHE A 1 78 ? -22.176 1.319 20.333 1.00 96.62 78 PHE A C 1
ATOM 612 O O . PHE A 1 78 ? -21.621 1.631 19.273 1.00 96.62 78 PHE A O 1
ATOM 619 N N . TYR A 1 79 ? -22.528 2.201 21.270 1.00 97.44 79 TYR A N 1
ATOM 620 C CA . TYR A 1 79 ? -22.139 3.605 21.242 1.00 97.44 79 TYR A CA 1
ATOM 621 C C . TYR A 1 79 ? -22.207 4.247 22.628 1.00 97.44 79 TYR A C 1
ATOM 623 O O . TYR A 1 79 ? -23.273 4.282 23.243 1.00 97.44 79 TYR A O 1
ATOM 631 N N . ASP A 1 80 ? -21.095 4.835 23.059 1.00 94.75 80 ASP A N 1
ATOM 632 C CA . ASP A 1 80 ? -21.037 5.701 24.231 1.00 94.75 80 ASP A CA 1
ATOM 633 C C . ASP A 1 80 ? -20.906 7.163 23.792 1.00 94.75 80 ASP A C 1
ATOM 635 O O . ASP A 1 80 ? -19.938 7.559 23.136 1.00 94.75 80 ASP A O 1
ATOM 639 N N . ILE A 1 81 ? -21.887 7.978 24.183 1.00 92.50 81 ILE A N 1
ATOM 640 C CA . ILE A 1 81 ? -21.940 9.406 23.870 1.00 92.50 81 ILE A CA 1
ATOM 641 C C . ILE A 1 81 ? -20.847 10.214 24.584 1.00 92.50 81 ILE A C 1
ATOM 643 O O . ILE A 1 81 ? -20.396 11.227 24.035 1.00 92.50 81 ILE A O 1
ATOM 647 N N . GLN A 1 82 ? -20.413 9.777 25.774 1.00 91.75 82 GLN A N 1
ATOM 648 C CA . GLN A 1 82 ? -19.430 10.496 26.588 1.00 91.75 82 GLN A CA 1
ATOM 649 C C . GLN A 1 82 ? -18.033 10.373 25.984 1.00 91.75 82 GLN A C 1
ATOM 651 O O . GLN A 1 82 ? -17.403 11.383 25.672 1.00 91.75 82 GLN A O 1
ATOM 656 N N . SER A 1 83 ? -17.579 9.142 25.743 1.00 90.88 83 SER A N 1
ATOM 657 C CA . SER A 1 83 ? -16.279 8.889 25.111 1.00 90.88 83 SER A CA 1
ATOM 658 C C . SER A 1 83 ? -16.303 9.034 23.584 1.00 90.88 83 SER A C 1
ATOM 660 O O . SER A 1 83 ? -15.247 9.123 22.956 1.00 90.88 83 SER A O 1
ATOM 662 N N . ASN A 1 84 ? -17.490 9.077 22.965 1.00 91.62 84 ASN A N 1
ATOM 663 C CA . ASN A 1 84 ? -17.674 9.002 21.514 1.00 91.62 84 ASN A CA 1
ATOM 664 C C . ASN A 1 84 ? -16.942 7.777 20.928 1.00 91.62 84 ASN A C 1
ATOM 666 O O . ASN A 1 84 ? -16.133 7.889 19.999 1.00 91.62 84 ASN A O 1
ATOM 670 N N . THR A 1 85 ? -17.208 6.609 21.518 1.00 92.81 85 THR A N 1
ATOM 671 C CA . THR A 1 85 ? -16.645 5.305 21.132 1.00 92.81 85 THR A CA 1
ATOM 672 C C . THR A 1 85 ? -17.746 4.248 20.975 1.00 92.81 85 THR A C 1
ATOM 674 O O . THR A 1 85 ? -18.929 4.574 21.016 1.00 92.81 85 THR A O 1
ATOM 677 N N . GLY A 1 86 ? -17.367 2.995 20.706 1.00 93.38 86 GLY A N 1
ATOM 678 C CA . GLY A 1 86 ? -18.286 1.872 20.492 1.00 93.38 86 GLY A CA 1
ATOM 679 C C . GLY A 1 86 ? -18.255 1.319 19.065 1.00 93.38 86 GLY A C 1
ATOM 680 O O . GLY A 1 86 ? -17.629 1.886 18.161 1.00 93.38 86 GLY A O 1
ATOM 681 N N . PHE A 1 87 ? -18.921 0.183 18.849 1.00 95.31 87 PHE A N 1
ATOM 682 C CA . PHE A 1 87 ? -18.906 -0.527 17.566 1.00 95.31 87 PHE A CA 1
ATOM 683 C C . PHE A 1 87 ? -19.447 0.301 16.397 1.00 95.31 87 PHE A C 1
ATOM 685 O O . PHE A 1 87 ? -18.879 0.249 15.302 1.00 95.31 87 PHE A O 1
ATOM 692 N N . LEU A 1 88 ? -20.504 1.089 16.617 1.00 94.75 88 LEU A N 1
ATOM 693 C CA . LEU A 1 88 ? -21.080 1.952 15.584 1.00 94.75 88 LEU A CA 1
ATOM 694 C C . LEU A 1 88 ? -20.084 3.034 15.163 1.00 94.75 88 LEU A C 1
ATOM 696 O O . LEU A 1 88 ? -19.855 3.231 13.970 1.00 94.75 88 LEU A O 1
ATOM 700 N N . GLU A 1 89 ? -19.436 3.684 16.131 1.00 94.06 89 GLU A N 1
ATOM 701 C CA . GLU A 1 89 ? -18.445 4.726 15.865 1.00 94.06 89 GLU A CA 1
ATOM 702 C C . GLU A 1 89 ? -17.181 4.159 15.211 1.00 94.06 89 GLU A C 1
ATOM 704 O O . GLU A 1 89 ? -16.687 4.695 14.214 1.00 94.06 89 GLU A O 1
ATOM 709 N N . TRP A 1 90 ? -16.666 3.043 15.730 1.00 91.75 90 TRP A N 1
ATOM 710 C CA . TRP A 1 90 ? -15.516 2.357 15.147 1.00 91.75 90 TRP A CA 1
ATOM 711 C C . TRP A 1 90 ? -15.795 1.962 13.700 1.00 91.75 90 TRP A C 1
ATOM 713 O O . TRP A 1 90 ? -14.960 2.161 12.806 1.00 91.75 90 TRP A O 1
ATOM 723 N N . ARG A 1 91 ? -16.995 1.437 13.434 1.00 91.25 91 ARG A N 1
ATOM 724 C CA . ARG A 1 91 ? -17.353 1.026 12.086 1.00 91.25 91 ARG A CA 1
ATOM 725 C C . ARG A 1 91 ? -17.579 2.219 11.166 1.00 91.25 91 ARG A C 1
ATOM 727 O O . ARG A 1 91 ? -17.121 2.184 10.025 1.00 91.25 91 ARG A O 1
ATOM 734 N N . MET A 1 92 ? -18.174 3.299 11.666 1.00 88.56 92 MET A N 1
ATOM 735 C CA . MET A 1 92 ? -18.283 4.565 10.945 1.00 88.56 92 MET A CA 1
ATOM 736 C C . MET A 1 92 ? -16.901 5.057 10.501 1.00 88.56 92 MET A C 1
ATOM 738 O O . MET A 1 92 ? -16.710 5.326 9.315 1.00 88.56 92 MET A O 1
ATOM 742 N N . LYS A 1 93 ? -15.915 5.080 11.405 1.00 84.69 93 LYS A N 1
ATOM 743 C CA . LYS A 1 93 ? -14.529 5.485 11.107 1.00 84.69 93 LYS A CA 1
ATOM 744 C C . LYS A 1 93 ? -13.848 4.554 10.098 1.00 84.69 93 LYS A C 1
ATOM 746 O O . LYS A 1 93 ? -13.163 5.015 9.187 1.00 84.69 93 LYS A O 1
ATOM 751 N N . THR A 1 94 ? -14.034 3.239 10.222 1.00 79.44 94 THR A N 1
ATOM 752 C CA . THR A 1 94 ? -13.336 2.263 9.362 1.00 79.44 94 THR A CA 1
ATOM 753 C C . THR A 1 94 ? -13.961 2.096 7.978 1.00 79.44 94 THR A C 1
ATOM 755 O O . THR A 1 94 ? -13.222 1.916 7.013 1.00 79.44 94 THR A O 1
ATOM 758 N N . VAL A 1 95 ? -15.283 2.234 7.827 1.00 69.25 95 VAL A N 1
ATOM 759 C CA . VAL A 1 95 ? -15.929 2.302 6.500 1.00 69.25 95 VAL A CA 1
ATOM 760 C C . VAL A 1 95 ? -15.460 3.548 5.740 1.00 69.25 95 VAL A C 1
ATOM 762 O O . VAL A 1 95 ? -15.200 3.475 4.543 1.00 69.25 95 VAL A O 1
ATOM 765 N N . GLN A 1 96 ? -15.246 4.667 6.443 1.00 55.59 96 GLN A N 1
ATOM 766 C CA . GLN A 1 96 ? -14.679 5.897 5.874 1.00 55.59 96 GLN A CA 1
ATOM 767 C C . GLN A 1 96 ? -13.296 5.676 5.246 1.00 55.59 96 GLN A C 1
ATOM 769 O O . GLN A 1 96 ? -13.002 6.264 4.208 1.00 55.59 96 GLN A O 1
ATOM 774 N N . ARG A 1 97 ? -12.461 4.805 5.833 1.00 49.16 97 ARG A N 1
ATOM 775 C CA . ARG A 1 97 ? -11.130 4.500 5.283 1.00 49.16 97 ARG A CA 1
ATOM 776 C C . ARG A 1 97 ? -11.204 3.793 3.932 1.00 49.16 97 ARG A C 1
ATOM 778 O O . ARG A 1 97 ? -10.377 4.077 3.078 1.00 49.16 97 ARG A O 1
ATOM 785 N N . LYS A 1 98 ? -12.208 2.934 3.717 1.00 47.75 98 LYS A N 1
ATOM 786 C CA . LYS A 1 98 ? -12.378 2.226 2.438 1.00 47.75 98 LYS A CA 1
ATOM 787 C C . LYS A 1 98 ? -12.926 3.115 1.324 1.00 47.75 98 LYS A C 1
ATOM 789 O O . LYS A 1 98 ? -12.578 2.897 0.179 1.00 47.75 98 LYS A O 1
ATOM 794 N N . SER A 1 99 ? -13.753 4.117 1.637 1.00 47.88 99 SER A N 1
ATOM 795 C CA . SER A 1 99 ? -14.277 5.040 0.615 1.00 47.88 99 SER A CA 1
ATOM 796 C C . SER A 1 99 ? -13.311 6.176 0.266 1.00 47.88 99 SER A C 1
ATOM 798 O O . SER A 1 99 ? -13.429 6.773 -0.794 1.00 47.88 99 SER A O 1
ATOM 800 N N . ARG A 1 100 ? -12.367 6.514 1.156 1.00 39.47 100 ARG A N 1
ATOM 801 C CA . ARG A 1 100 ? -11.370 7.574 0.916 1.00 39.47 100 ARG A CA 1
ATOM 802 C C . ARG A 1 100 ? -10.226 7.154 -0.007 1.00 39.47 100 ARG A C 1
ATOM 804 O O . ARG A 1 100 ? -9.378 7.984 -0.313 1.00 39.47 100 ARG A O 1
ATOM 811 N N . THR A 1 101 ? -10.211 5.917 -0.499 1.00 42.56 101 THR A N 1
ATOM 812 C CA . THR A 1 101 ? -9.216 5.488 -1.492 1.00 42.56 101 THR A CA 1
ATOM 813 C C . THR A 1 101 ? -9.356 6.209 -2.835 1.00 42.56 101 THR A C 1
ATOM 815 O O . THR A 1 101 ? -8.459 6.080 -3.655 1.00 42.56 101 THR A O 1
ATOM 818 N N . SER A 1 102 ? -10.416 6.998 -3.063 1.00 42.72 102 SER A N 1
ATOM 819 C CA . SER A 1 102 ? -10.522 7.864 -4.244 1.00 42.72 102 SER A CA 1
ATOM 820 C C . SER A 1 102 ? -10.176 9.338 -4.000 1.00 42.72 102 SER A C 1
ATOM 822 O O . SER A 1 102 ? -10.129 10.097 -4.961 1.00 42.72 102 SER A O 1
ATOM 824 N N . SER A 1 103 ? -9.907 9.782 -2.767 1.00 37.84 103 SER A N 1
ATOM 825 C CA . SER A 1 103 ? -9.434 11.156 -2.554 1.00 37.84 103 SER A CA 1
ATOM 826 C C . SER A 1 103 ? -8.748 11.368 -1.201 1.00 37.84 103 SER A C 1
ATOM 828 O O . SER A 1 103 ? -9.352 11.319 -0.126 1.00 37.84 103 SER A O 1
ATOM 830 N N . THR A 1 104 ? -7.463 11.711 -1.314 1.00 36.66 104 THR A N 1
ATOM 831 C CA . THR A 1 104 ? -6.713 12.561 -0.379 1.00 36.66 104 THR A CA 1
ATOM 832 C C . THR A 1 104 ? -6.197 11.869 0.897 1.00 36.66 104 THR A C 1
ATOM 834 O O . THR A 1 104 ? -6.900 11.722 1.903 1.00 36.66 104 THR A O 1
ATOM 837 N N . SER A 1 105 ? -4.925 11.460 0.782 1.00 38.25 105 SER A N 1
ATOM 838 C CA . SER A 1 105 ? -3.832 11.533 1.770 1.00 38.25 105 SER A CA 1
ATOM 839 C C . SER A 1 105 ? -4.138 11.194 3.236 1.00 38.25 105 SER A C 1
ATOM 841 O O . SER A 1 105 ? -4.725 11.977 3.973 1.00 38.25 105 SER A O 1
ATOM 843 N N . GLN A 1 106 ? -3.652 10.029 3.679 1.00 38.81 106 GLN A N 1
ATOM 844 C CA . GLN A 1 106 ? -2.688 9.868 4.785 1.00 38.81 106 GLN A CA 1
ATOM 845 C C . GLN A 1 106 ? -2.426 8.369 5.012 1.00 38.81 106 GLN A C 1
ATOM 847 O O . GLN A 1 106 ? -3.340 7.546 5.094 1.00 38.81 106 GLN A O 1
ATOM 852 N N . SER A 1 107 ? -1.144 8.023 5.020 1.00 36.09 107 SER A N 1
ATOM 853 C CA . SER A 1 107 ? -0.580 6.693 4.820 1.00 36.09 107 SER A CA 1
ATOM 854 C C . SER A 1 107 ? -0.857 5.722 5.977 1.00 36.09 107 SER A C 1
ATOM 856 O O . SER A 1 107 ? -0.331 5.831 7.080 1.00 36.09 107 SER A O 1
ATOM 858 N N . ARG A 1 108 ? -1.626 4.664 5.706 1.00 32.47 108 ARG A N 1
ATOM 859 C CA . ARG A 1 108 ? -1.402 3.369 6.360 1.00 32.47 108 ARG A CA 1
ATOM 860 C C . ARG A 1 108 ? -1.309 2.339 5.252 1.00 32.47 108 ARG A C 1
ATOM 862 O O . ARG A 1 108 ? -2.314 1.967 4.658 1.00 32.47 108 ARG A O 1
ATOM 869 N N . VAL A 1 109 ? -0.067 1.996 4.929 1.00 41.16 109 VAL A N 1
ATOM 870 C CA . VAL A 1 109 ? 0.325 1.141 3.811 1.00 41.16 109 VAL A CA 1
ATOM 871 C C . VAL A 1 109 ? -0.270 -0.250 4.026 1.00 41.16 109 VAL A C 1
ATOM 873 O O . VAL A 1 109 ? 0.264 -1.067 4.771 1.00 41.16 109 VAL A O 1
ATOM 876 N N . GLU A 1 110 ? -1.412 -0.516 3.401 1.00 37.16 110 GLU A N 1
ATOM 877 C CA . GLU A 1 110 ? -1.847 -1.881 3.137 1.00 37.16 110 GLU A CA 1
ATOM 878 C C . GLU A 1 110 ? -0.876 -2.410 2.073 1.00 37.16 110 GLU A C 1
ATOM 880 O O . GLU A 1 110 ? -0.944 -2.036 0.903 1.00 37.16 110 GLU A O 1
ATOM 885 N N . LEU A 1 111 ? 0.120 -3.187 2.510 1.00 43.28 111 LEU A N 1
ATOM 886 C CA . LEU A 1 111 ? 1.182 -3.744 1.671 1.00 43.28 111 LEU A CA 1
ATOM 887 C C . LEU A 1 111 ? 0.610 -4.817 0.731 1.00 43.28 111 LEU A C 1
ATOM 889 O O . LEU A 1 111 ? 0.870 -6.005 0.883 1.00 43.28 111 LEU A O 1
ATOM 893 N N . LYS A 1 112 ? -0.173 -4.400 -0.265 1.00 42.53 112 LYS A N 1
ATOM 894 C CA . LYS A 1 112 ? -0.339 -5.153 -1.515 1.00 42.53 112 LYS A CA 1
ATOM 895 C C . LYS A 1 112 ? 0.689 -4.733 -2.575 1.00 42.53 112 LYS A C 1
ATOM 897 O O . LYS A 1 112 ? 0.606 -5.179 -3.708 1.00 42.53 112 LYS A O 1
ATOM 902 N N . GLY A 1 113 ? 1.668 -3.896 -2.218 1.00 47.78 113 GLY A N 1
ATOM 903 C CA . GLY A 1 113 ? 2.709 -3.395 -3.116 1.00 47.78 113 GLY A CA 1
ATOM 904 C C . GLY A 1 113 ? 3.879 -4.362 -3.279 1.00 47.78 113 GLY A C 1
ATOM 905 O O . GLY A 1 113 ? 4.841 -4.287 -2.523 1.00 47.78 113 GLY A O 1
ATOM 906 N N . GLY A 1 114 ? 3.815 -5.233 -4.285 1.00 58.38 114 GLY A N 1
ATOM 907 C CA . GLY A 1 114 ? 4.988 -5.950 -4.796 1.00 58.38 114 GLY A CA 1
ATOM 908 C C . GLY A 1 114 ? 5.769 -5.114 -5.826 1.00 58.38 114 GLY A C 1
ATOM 909 O O . GLY A 1 114 ? 5.237 -4.116 -6.321 1.00 58.38 114 GLY A O 1
ATOM 910 N N . PRO A 1 115 ? 7.007 -5.505 -6.187 1.00 57.12 115 PRO A N 1
ATOM 911 C CA . PRO A 1 115 ? 7.787 -4.869 -7.258 1.00 57.12 115 PRO A CA 1
ATOM 912 C C . PRO A 1 115 ? 7.064 -4.873 -8.612 1.00 57.12 115 PRO A C 1
ATOM 914 O O . PRO A 1 115 ? 7.243 -3.964 -9.409 1.00 57.12 115 PRO A O 1
ATOM 917 N N . THR A 1 116 ? 6.217 -5.878 -8.837 1.00 55.12 116 THR A N 1
ATOM 918 C CA . THR A 1 116 ? 5.428 -6.093 -10.056 1.00 55.12 116 THR A CA 1
ATOM 919 C C . THR A 1 116 ? 4.068 -5.398 -10.056 1.00 55.12 116 THR A C 1
ATOM 921 O O . THR A 1 116 ? 3.350 -5.487 -11.050 1.00 55.12 116 THR A O 1
ATOM 924 N N . LEU A 1 117 ? 3.671 -4.726 -8.967 1.00 61.69 117 LEU A N 1
ATOM 925 C CA . LEU A 1 117 ? 2.383 -4.038 -8.938 1.00 61.69 117 LEU A CA 1
ATOM 926 C C . LEU A 1 117 ? 2.417 -2.853 -9.907 1.00 61.69 117 LEU A C 1
ATOM 928 O O . LEU A 1 117 ? 3.279 -1.985 -9.783 1.00 61.69 117 LEU A O 1
ATOM 932 N N . LEU A 1 118 ? 1.461 -2.819 -10.838 1.00 59.34 118 LEU A N 1
ATOM 933 C CA . LEU A 1 118 ? 1.281 -1.714 -11.774 1.00 59.34 118 LEU A CA 1
ATOM 934 C C . LEU A 1 118 ? 0.884 -0.468 -10.971 1.00 59.34 118 LEU A C 1
ATOM 936 O O . LEU A 1 118 ? -0.247 -0.356 -10.491 1.00 59.34 118 LEU A O 1
ATOM 940 N N . ARG A 1 119 ? 1.840 0.429 -10.732 1.00 66.94 119 ARG A N 1
ATOM 941 C CA . ARG A 1 119 ? 1.586 1.675 -10.004 1.00 66.94 119 ARG A CA 1
ATOM 942 C C . ARG A 1 119 ? 1.143 2.714 -11.018 1.00 66.94 119 ARG A C 1
ATOM 944 O O . ARG A 1 119 ? 1.881 3.009 -11.951 1.00 66.94 119 ARG A O 1
ATOM 951 N N . THR A 1 120 ? -0.046 3.278 -10.829 1.00 59.31 120 THR A N 1
ATOM 952 C CA . THR A 1 120 ? -0.457 4.466 -11.576 1.00 59.31 120 THR A CA 1
ATOM 953 C C . THR A 1 120 ? 0.489 5.599 -11.195 1.00 59.31 120 THR A C 1
ATOM 955 O O . THR A 1 120 ? 0.366 6.179 -10.117 1.00 59.31 120 THR A O 1
ATOM 958 N N . VAL A 1 121 ? 1.468 5.877 -12.053 1.00 58.78 121 VAL A N 1
ATOM 959 C CA . VAL A 1 121 ? 2.272 7.094 -11.972 1.00 58.78 121 VAL A CA 1
ATOM 960 C C . VAL A 1 121 ? 1.293 8.232 -12.239 1.00 58.78 121 VAL A C 1
ATOM 962 O O . VAL A 1 121 ? 0.714 8.300 -13.322 1.00 58.78 121 VAL A O 1
ATOM 965 N N . GLY A 1 122 ? 1.013 9.054 -11.225 1.00 51.72 122 GLY A N 1
ATOM 966 C CA . GLY A 1 122 ? 0.162 10.231 -11.400 1.00 51.72 122 GLY A CA 1
ATOM 967 C C . GLY A 1 122 ? 0.707 11.066 -12.553 1.00 51.72 122 GLY A C 1
ATOM 968 O O . GLY A 1 122 ? 1.924 11.191 -12.660 1.00 51.72 122 GLY A O 1
ATOM 969 N N . ALA A 1 123 ? -0.181 11.555 -13.424 1.00 46.03 123 ALA A N 1
ATOM 970 C CA . ALA A 1 123 ? 0.166 12.342 -14.602 1.00 46.03 123 ALA A CA 1
ATOM 971 C C . ALA A 1 123 ? 1.192 13.421 -14.225 1.00 46.03 123 ALA A C 1
ATOM 973 O O . ALA A 1 123 ? 0.862 14.409 -13.574 1.00 46.03 123 ALA A O 1
ATOM 974 N N . LEU A 1 124 ? 2.458 13.179 -14.558 1.00 51.78 124 LEU A N 1
ATOM 975 C CA . LEU A 1 124 ? 3.474 14.214 -14.525 1.00 51.78 124 LEU A CA 1
ATOM 976 C C . LEU A 1 124 ? 3.243 15.000 -15.814 1.00 51.78 124 LEU A C 1
ATOM 978 O O . LEU A 1 124 ? 3.379 14.424 -16.892 1.00 51.78 124 LEU A O 1
ATOM 982 N N . ASP A 1 125 ? 2.857 16.271 -15.685 1.00 51.81 125 ASP A N 1
ATOM 983 C CA . ASP A 1 125 ? 2.498 17.180 -16.792 1.00 51.81 125 ASP A CA 1
ATOM 984 C C . ASP A 1 125 ? 3.568 17.263 -17.901 1.00 51.81 125 ASP A C 1
ATOM 986 O O . ASP A 1 125 ? 3.263 17.625 -19.032 1.00 51.81 125 ASP A O 1
ATOM 990 N N . ASP A 1 126 ? 4.809 16.861 -17.614 1.00 53.25 126 ASP A N 1
ATOM 991 C CA . ASP A 1 126 ? 5.938 16.897 -18.550 1.00 53.25 126 ASP A CA 1
ATOM 992 C C . ASP A 1 126 ? 6.138 15.595 -19.359 1.00 53.25 126 ASP A C 1
ATOM 994 O O . ASP A 1 126 ? 7.209 15.375 -19.936 1.00 53.25 126 ASP A O 1
ATOM 998 N N . GLN A 1 127 ? 5.157 14.685 -19.393 1.00 56.78 127 GLN A N 1
ATOM 999 C CA . GLN A 1 127 ? 5.294 13.418 -20.121 1.00 56.78 127 GLN A CA 1
ATOM 1000 C C . GLN A 1 127 ? 5.003 13.575 -21.612 1.00 56.78 127 GLN A C 1
ATOM 1002 O O . GLN A 1 127 ? 3.866 13.564 -22.080 1.00 56.78 127 GLN A O 1
ATOM 1007 N N . ARG A 1 128 ? 6.098 13.674 -22.356 1.00 59.56 128 ARG A N 1
ATOM 1008 C CA . ARG A 1 128 ? 6.141 13.757 -23.810 1.00 59.56 128 ARG A CA 1
ATOM 1009 C C . ARG A 1 128 ? 6.045 12.355 -24.416 1.00 59.56 128 ARG A C 1
ATOM 1011 O O . ARG A 1 128 ? 6.904 11.511 -24.168 1.00 59.56 128 ARG A O 1
ATOM 1018 N N . MET A 1 129 ? 4.985 12.083 -25.174 1.00 63.56 129 MET A N 1
ATOM 1019 C CA . MET A 1 129 ? 4.734 10.783 -25.813 1.00 63.56 129 MET A CA 1
ATOM 1020 C C . MET A 1 129 ? 4.998 10.867 -27.322 1.00 63.56 129 MET A C 1
ATOM 1022 O O . MET A 1 129 ? 4.740 11.896 -27.936 1.00 63.56 129 MET A O 1
ATOM 1026 N N . GLY A 1 130 ? 5.475 9.776 -27.931 1.00 69.81 130 GLY A N 1
ATOM 1027 C CA . GLY A 1 130 ? 5.754 9.717 -29.373 1.00 69.81 130 GLY A CA 1
ATOM 1028 C C . GLY A 1 130 ? 7.138 10.259 -29.743 1.00 69.81 130 GLY A C 1
ATOM 1029 O O . GLY A 1 130 ? 8.134 9.874 -29.125 1.00 69.81 130 GLY A O 1
ATOM 1030 N N . ASP A 1 131 ? 7.195 11.132 -30.750 1.00 74.62 131 ASP A N 1
ATOM 1031 C CA . ASP A 1 131 ? 8.437 11.601 -31.389 1.00 74.62 131 ASP A CA 1
ATOM 1032 C C . ASP A 1 131 ? 9.388 12.293 -30.407 1.00 74.62 131 ASP A C 1
ATOM 1034 O O . ASP A 1 131 ? 10.584 12.012 -30.385 1.00 74.62 131 ASP A O 1
ATOM 1038 N N . GLU A 1 132 ? 8.858 13.108 -29.498 1.00 77.38 132 GLU A N 1
ATOM 1039 C CA . GLU A 1 132 ? 9.661 13.810 -28.492 1.00 77.38 132 GLU A CA 1
ATOM 1040 C C . GLU A 1 132 ? 10.379 12.849 -27.522 1.00 77.38 132 GLU A C 1
ATOM 1042 O O . GLU A 1 132 ? 11.499 13.117 -27.079 1.00 77.38 132 GLU A O 1
ATOM 1047 N N . CYS A 1 133 ? 9.760 11.705 -27.201 1.00 82.56 133 CYS A N 1
ATOM 1048 C CA . CYS A 1 133 ? 10.395 10.668 -26.385 1.00 82.56 133 CYS A CA 1
ATOM 1049 C C . CYS A 1 133 ? 11.550 10.009 -27.152 1.00 82.56 133 CYS A C 1
ATOM 1051 O O . CYS A 1 133 ? 12.606 9.745 -26.574 1.00 82.56 133 CYS A O 1
ATOM 1053 N N . MET A 1 134 ? 11.369 9.774 -28.454 1.00 82.00 134 MET A N 1
ATOM 1054 C CA . MET A 1 134 ? 12.408 9.222 -29.328 1.00 82.00 134 MET A CA 1
ATOM 1055 C C . MET A 1 134 ? 13.585 10.193 -29.480 1.00 82.00 134 MET A C 1
ATOM 1057 O O . MET A 1 134 ? 14.740 9.778 -29.369 1.00 82.00 134 MET A O 1
ATOM 1061 N N . GLU A 1 135 ? 13.315 11.489 -29.641 1.00 85.38 135 GLU A N 1
ATOM 1062 C CA . GLU A 1 135 ? 14.343 12.535 -29.668 1.00 85.38 135 GLU A CA 1
ATOM 1063 C C . GLU A 1 135 ? 15.118 12.609 -28.348 1.00 85.38 135 GLU A C 1
ATOM 1065 O O . GLU A 1 135 ? 16.351 12.667 -28.348 1.00 85.38 135 GLU A O 1
ATOM 1070 N N . ALA A 1 136 ? 14.420 12.551 -27.209 1.00 87.69 136 ALA A N 1
ATOM 1071 C CA . ALA A 1 136 ? 15.050 12.521 -25.892 1.00 87.69 136 ALA A CA 1
ATOM 1072 C C . ALA A 1 136 ? 15.977 11.304 -25.727 1.00 87.69 136 ALA A C 1
ATOM 1074 O O . ALA A 1 136 ? 17.087 11.450 -25.213 1.00 87.69 136 ALA A O 1
ATOM 1075 N N . MET A 1 137 ? 15.557 10.124 -26.194 1.00 86.88 137 MET A N 1
ATOM 1076 C CA . MET A 1 137 ? 16.386 8.914 -26.194 1.00 86.88 137 MET A CA 1
ATOM 1077 C C . MET A 1 137 ? 17.605 9.040 -27.111 1.00 86.88 137 MET A C 1
ATOM 1079 O O . MET A 1 137 ? 18.714 8.692 -26.706 1.00 86.88 137 MET A O 1
ATOM 1083 N N . SER A 1 138 ? 17.426 9.582 -28.317 1.00 87.56 138 SER A N 1
ATOM 1084 C CA . SER A 1 138 ? 18.535 9.826 -29.242 1.00 87.56 138 SER A CA 1
ATOM 1085 C C . SER A 1 138 ? 19.555 10.791 -28.634 1.00 87.56 138 SER A C 1
ATOM 1087 O O . SER A 1 138 ? 20.759 10.536 -28.671 1.00 87.56 138 SER A O 1
ATOM 1089 N N . LEU A 1 139 ? 19.091 11.876 -28.005 1.00 90.19 139 LEU A N 1
ATOM 1090 C CA . LEU A 1 139 ? 19.967 12.826 -27.320 1.00 90.19 139 LEU A CA 1
ATOM 1091 C C . LEU A 1 139 ? 20.701 12.174 -26.142 1.00 90.19 139 LEU A C 1
ATOM 1093 O O . LEU A 1 139 ? 21.890 12.431 -25.945 1.00 90.19 139 LEU A O 1
ATOM 1097 N N . LEU A 1 140 ? 20.021 11.305 -25.386 1.00 92.75 140 LEU A N 1
ATOM 1098 C CA . LEU A 1 140 ? 20.607 10.569 -24.266 1.00 92.75 140 LEU A CA 1
ATOM 1099 C C . LEU A 1 140 ? 21.785 9.688 -24.677 1.00 92.75 140 LEU A C 1
ATOM 1101 O O . LEU A 1 140 ? 22.623 9.429 -23.824 1.00 92.75 140 LEU A O 1
ATOM 1105 N N . HIS A 1 141 ? 21.899 9.250 -25.933 1.00 87.69 141 HIS A N 1
ATOM 1106 C CA . HIS A 1 141 ? 23.075 8.502 -26.383 1.00 87.69 141 HIS A CA 1
ATOM 1107 C C . HIS A 1 141 ? 24.321 9.374 -26.544 1.00 87.69 141 HIS A C 1
ATOM 1109 O O . HIS A 1 141 ? 25.427 8.900 -26.271 1.00 87.69 141 HIS A O 1
ATOM 1115 N N . HIS A 1 142 ? 24.156 10.644 -26.911 1.00 86.81 142 HIS A N 1
ATOM 1116 C CA . HIS A 1 142 ? 25.265 11.512 -27.315 1.00 86.81 142 HIS A CA 1
ATOM 1117 C C . HIS A 1 142 ? 25.610 12.602 -26.300 1.00 86.81 142 HIS A C 1
ATOM 1119 O O . HIS A 1 142 ? 26.735 13.095 -26.299 1.00 86.81 142 HIS A O 1
ATOM 1125 N N . THR A 1 143 ? 24.677 12.976 -25.424 1.00 92.56 143 THR A N 1
ATOM 1126 C CA . THR A 1 143 ? 24.932 14.021 -24.432 1.00 92.56 143 THR A CA 1
ATOM 1127 C C . THR A 1 143 ? 25.926 13.560 -23.362 1.00 92.56 143 THR A C 1
ATOM 1129 O O . THR A 1 143 ? 25.871 12.416 -22.888 1.00 92.56 143 THR A O 1
ATOM 1132 N N . THR A 1 144 ? 26.812 14.476 -22.975 1.00 89.94 144 THR A N 1
ATOM 1133 C CA . THR A 1 144 ? 27.753 14.360 -21.851 1.00 89.94 144 THR A CA 1
ATOM 1134 C C . THR A 1 144 ? 27.370 15.262 -20.677 1.00 89.94 144 THR A C 1
ATOM 1136 O O . THR A 1 144 ? 27.918 15.110 -19.589 1.00 89.94 144 THR A O 1
ATOM 1139 N N . ASP A 1 145 ? 26.426 16.186 -20.875 1.00 93.19 145 ASP A N 1
ATOM 1140 C CA . ASP A 1 145 ? 25.969 17.096 -19.831 1.00 93.19 145 ASP A CA 1
ATOM 1141 C C . ASP A 1 145 ? 25.024 16.385 -18.854 1.00 93.19 145 ASP A C 1
ATOM 1143 O O . ASP A 1 145 ? 23.953 15.902 -19.239 1.00 93.19 145 ASP A O 1
ATOM 1147 N N . HIS A 1 146 ? 25.416 16.334 -17.580 1.00 93.25 146 HIS A N 1
ATOM 1148 C CA . HIS A 1 146 ? 24.673 15.620 -16.545 1.00 93.25 146 HIS A CA 1
ATOM 1149 C C . HIS A 1 146 ? 23.282 16.211 -16.314 1.00 93.25 146 HIS A C 1
ATOM 1151 O O . HIS A 1 146 ? 22.325 15.442 -16.202 1.00 93.25 146 HIS A O 1
ATOM 1157 N N . ASP A 1 147 ? 23.134 17.536 -16.300 1.00 94.12 147 ASP A N 1
ATOM 1158 C CA . ASP A 1 147 ? 21.835 18.178 -16.064 1.00 94.12 147 ASP A CA 1
ATOM 1159 C C . ASP A 1 147 ? 20.842 17.842 -17.184 1.00 94.12 147 ASP A C 1
ATOM 1161 O O . ASP A 1 147 ? 19.688 17.470 -16.928 1.00 94.12 147 ASP A O 1
ATOM 1165 N N . THR A 1 148 ? 21.315 17.858 -18.432 1.00 94.38 148 THR A N 1
ATOM 1166 C CA . THR A 1 148 ? 20.554 17.388 -19.593 1.00 94.38 148 THR A CA 1
ATOM 1167 C C . THR A 1 148 ? 20.199 15.906 -19.474 1.00 94.38 148 THR A C 1
ATOM 1169 O O . THR A 1 148 ? 19.049 15.549 -19.745 1.00 94.38 148 THR A O 1
ATOM 1172 N N . VAL A 1 149 ? 21.121 15.037 -19.028 1.00 96.12 149 VAL A N 1
ATOM 1173 C CA . VAL A 1 149 ? 20.814 13.613 -18.789 1.00 96.12 149 VAL A CA 1
ATOM 1174 C C . VAL A 1 149 ? 19.685 13.470 -17.774 1.00 96.12 149 VAL A C 1
ATOM 1176 O O . VAL A 1 149 ? 18.705 12.787 -18.063 1.00 96.12 149 VAL A O 1
ATOM 1179 N N . PHE A 1 150 ? 19.769 14.127 -16.614 1.00 96.31 150 PHE A N 1
ATOM 1180 C CA . PHE A 1 150 ? 18.721 14.056 -15.593 1.00 96.31 150 PHE A CA 1
ATOM 1181 C C . PHE A 1 150 ? 17.372 14.512 -16.149 1.00 96.31 150 PHE A C 1
ATOM 1183 O O . PHE A 1 150 ? 16.379 13.793 -16.006 1.00 96.31 150 PHE A O 1
ATOM 1190 N N . LYS A 1 151 ? 17.340 15.654 -16.845 1.00 94.69 151 LYS A N 1
ATOM 1191 C CA . LYS A 1 151 ? 16.126 16.186 -17.472 1.00 94.69 151 LYS A CA 1
ATOM 1192 C C . LYS A 1 151 ? 15.515 15.195 -18.467 1.00 94.69 151 LYS A C 1
ATOM 1194 O O . LYS A 1 151 ? 14.352 14.827 -18.319 1.00 94.69 151 LYS A O 1
ATOM 1199 N N . LYS A 1 152 ? 16.298 14.693 -19.425 1.00 93.69 152 LYS A N 1
ATOM 1200 C CA . LYS A 1 152 ? 15.816 13.730 -20.432 1.00 93.69 152 LYS A CA 1
ATOM 1201 C C . LYS A 1 152 ? 15.429 12.380 -19.827 1.00 93.69 152 LYS A C 1
ATOM 1203 O O . LYS A 1 152 ? 14.472 11.747 -20.273 1.00 93.69 152 LYS A O 1
ATOM 1208 N N . MET A 1 153 ? 16.098 11.956 -18.757 1.00 95.19 153 MET A N 1
ATOM 1209 C CA . MET A 1 153 ? 15.705 10.765 -18.002 1.00 95.19 153 MET A CA 1
ATOM 1210 C C . MET A 1 153 ? 14.363 10.945 -17.277 1.00 95.19 153 MET A C 1
ATOM 1212 O O . MET A 1 153 ? 13.622 9.967 -17.166 1.00 95.19 153 MET A O 1
ATOM 1216 N N . LYS A 1 154 ? 14.011 12.158 -16.818 1.00 93.38 154 LYS A N 1
ATOM 1217 C CA . LYS A 1 154 ? 12.662 12.451 -16.291 1.00 93.38 154 LYS A CA 1
ATOM 1218 C C . LYS A 1 154 ? 11.612 12.419 -17.399 1.00 93.38 154 LYS A C 1
ATOM 1220 O O . LYS A 1 154 ? 10.590 11.763 -17.230 1.00 93.38 154 LYS A O 1
ATOM 1225 N N . GLU A 1 155 ? 11.887 13.070 -18.529 1.00 91.12 155 GLU A N 1
ATOM 1226 C CA . GLU A 1 155 ? 10.966 13.138 -19.678 1.00 91.12 155 GLU A CA 1
A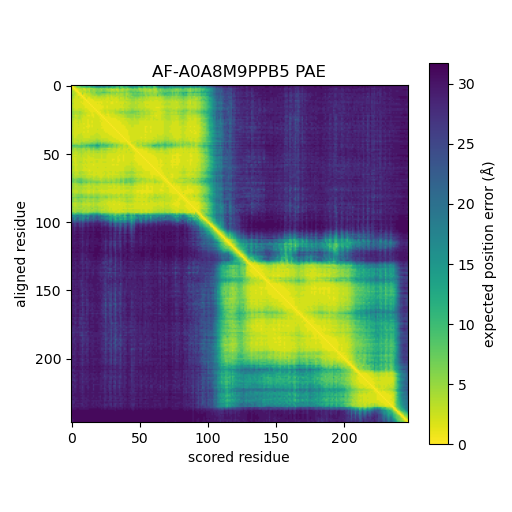TOM 1227 C C . GLU A 1 155 ? 10.620 11.735 -20.218 1.00 91.12 155 GLU A C 1
ATOM 1229 O O . GLU A 1 155 ? 9.473 11.458 -20.555 1.00 91.12 155 GLU A O 1
ATOM 1234 N N . THR A 1 156 ? 11.581 10.804 -20.212 1.00 91.94 156 THR A N 1
ATOM 1235 C CA . THR A 1 156 ? 11.392 9.415 -20.684 1.00 91.94 156 THR A CA 1
ATOM 1236 C C . THR A 1 156 ? 10.862 8.447 -19.616 1.00 91.94 156 THR A C 1
ATOM 1238 O O . THR A 1 156 ? 10.725 7.250 -19.882 1.00 91.94 156 THR A O 1
ATOM 1241 N N . PHE A 1 157 ? 10.564 8.912 -18.396 1.00 91.81 157 PHE A N 1
ATOM 1242 C CA . PHE A 1 157 ? 10.236 8.043 -17.258 1.00 91.81 157 PHE A CA 1
ATOM 1243 C C . PHE A 1 157 ? 9.067 7.088 -17.536 1.00 91.81 157 PHE A C 1
ATOM 1245 O O . PHE A 1 157 ? 9.189 5.890 -17.287 1.00 91.81 157 PHE A O 1
ATOM 1252 N N . HIS A 1 158 ? 7.958 7.581 -18.092 1.00 86.94 158 HIS A N 1
ATOM 1253 C CA . HIS A 1 158 ? 6.778 6.750 -18.358 1.00 86.94 158 HIS A CA 1
ATOM 1254 C C . HIS A 1 158 ? 7.054 5.656 -19.389 1.00 86.94 158 HIS A C 1
ATOM 1256 O O . HIS A 1 158 ? 6.712 4.495 -19.176 1.00 86.94 158 HIS A O 1
ATOM 1262 N N . TYR A 1 159 ? 7.743 6.007 -20.473 1.00 87.81 159 TYR A N 1
ATOM 1263 C CA . TYR A 1 159 ? 8.151 5.044 -21.490 1.00 87.81 159 TYR A CA 1
ATOM 1264 C C . TYR A 1 159 ? 9.055 3.950 -20.899 1.00 87.81 159 TYR A C 1
ATOM 1266 O O . TYR A 1 159 ? 8.863 2.760 -21.154 1.00 87.81 159 TYR A O 1
ATOM 1274 N N . ARG A 1 160 ? 9.986 4.328 -20.013 1.00 90.56 160 ARG A N 1
ATOM 1275 C CA . ARG A 1 160 ? 10.828 3.368 -19.282 1.00 90.56 160 ARG A CA 1
ATOM 1276 C C . ARG A 1 160 ? 10.019 2.471 -18.352 1.00 90.56 160 ARG A C 1
ATOM 1278 O O . ARG A 1 160 ? 10.290 1.275 -18.298 1.00 90.56 160 ARG A O 1
ATOM 1285 N N . GLN A 1 161 ? 9.014 3.010 -17.662 1.00 88.50 161 GLN A N 1
ATOM 1286 C CA . GLN A 1 161 ? 8.096 2.204 -16.850 1.00 88.50 161 GLN A CA 1
ATOM 1287 C C . GLN A 1 161 ? 7.324 1.192 -17.708 1.00 88.50 161 GLN A C 1
ATOM 1289 O O . GLN A 1 161 ? 7.238 0.026 -17.334 1.00 88.50 161 GLN A O 1
ATOM 1294 N N . GLN A 1 162 ? 6.832 1.592 -18.884 1.00 85.81 162 GLN A N 1
ATOM 1295 C CA . GLN A 1 162 ? 6.157 0.678 -19.813 1.00 85.81 162 GLN A CA 1
ATOM 1296 C C . GLN A 1 162 ? 7.074 -0.472 -20.257 1.00 85.81 162 GLN A C 1
ATOM 1298 O O . GLN A 1 162 ? 6.646 -1.623 -20.242 1.00 85.81 162 GLN A O 1
ATOM 1303 N N . ILE A 1 163 ? 8.342 -0.184 -20.575 1.00 87.00 163 ILE A N 1
ATOM 1304 C CA . ILE A 1 163 ? 9.344 -1.210 -20.915 1.00 87.00 163 ILE A CA 1
ATOM 1305 C C . ILE A 1 163 ? 9.617 -2.148 -19.736 1.00 87.00 163 ILE A C 1
ATOM 1307 O O . ILE A 1 163 ? 9.699 -3.358 -19.922 1.00 87.00 163 ILE A O 1
ATOM 1311 N N . LEU A 1 164 ? 9.766 -1.607 -18.525 1.00 85.94 164 LEU A N 1
ATOM 1312 C CA . LEU A 1 164 ? 10.045 -2.406 -17.327 1.00 85.94 164 LEU A CA 1
ATOM 1313 C C . LEU A 1 164 ? 8.914 -3.383 -16.991 1.00 85.94 164 LEU A C 1
ATOM 1315 O O . LEU A 1 164 ? 9.173 -4.441 -16.421 1.00 85.94 164 LEU A O 1
ATOM 1319 N N . HIS A 1 165 ? 7.676 -3.037 -17.339 1.00 82.56 165 HIS A N 1
ATOM 1320 C CA . HIS A 1 165 ? 6.514 -3.899 -17.142 1.00 82.56 165 HIS A CA 1
ATOM 1321 C C . HIS A 1 165 ? 6.270 -4.886 -18.288 1.00 82.56 165 HIS A C 1
ATOM 1323 O O . HIS A 1 165 ? 5.455 -5.792 -18.125 1.00 82.56 165 HIS A O 1
ATOM 1329 N N . ASP A 1 166 ? 6.976 -4.747 -19.408 1.00 82.75 166 ASP A N 1
ATOM 1330 C CA . ASP A 1 166 ? 6.943 -5.690 -20.518 1.00 82.75 166 ASP A CA 1
ATOM 1331 C C . ASP A 1 166 ? 7.963 -6.825 -20.272 1.00 82.75 166 ASP A C 1
ATOM 1333 O O . ASP A 1 166 ? 9.178 -6.592 -20.307 1.00 82.75 166 ASP A O 1
ATOM 1337 N N . PRO A 1 167 ? 7.517 -8.075 -20.034 1.00 83.50 167 PRO A N 1
ATOM 1338 C CA . PRO A 1 167 ? 8.420 -9.194 -19.770 1.00 83.50 167 PRO A CA 1
ATOM 1339 C C . PRO A 1 167 ? 9.406 -9.482 -20.908 1.00 83.50 167 PRO A C 1
ATOM 1341 O O . PRO A 1 167 ? 10.481 -10.012 -20.645 1.00 83.50 167 PRO A O 1
ATOM 1344 N N . GLN A 1 168 ? 9.061 -9.143 -22.154 1.00 85.25 168 GLN A N 1
ATOM 1345 C CA . GLN A 1 168 ? 9.919 -9.390 -23.313 1.00 85.25 168 GLN A CA 1
ATOM 1346 C C . GLN A 1 168 ? 10.995 -8.314 -23.468 1.00 85.25 168 GLN A C 1
ATOM 1348 O O . GLN A 1 168 ? 12.088 -8.616 -23.935 1.00 85.25 168 GLN A O 1
ATOM 1353 N N . ARG A 1 169 ? 10.705 -7.072 -23.062 1.00 85.00 169 ARG A N 1
ATOM 1354 C CA . ARG A 1 169 ? 11.605 -5.920 -23.259 1.00 85.00 169 ARG A CA 1
ATOM 1355 C C . ARG A 1 169 ? 12.395 -5.528 -22.014 1.00 85.00 169 ARG A C 1
ATOM 1357 O O . ARG A 1 169 ? 13.452 -4.911 -22.130 1.00 85.00 169 ARG A O 1
ATOM 1364 N N . SER A 1 170 ? 11.900 -5.870 -20.825 1.00 87.12 170 SER A N 1
ATOM 1365 C CA . SER A 1 170 ? 12.514 -5.494 -19.543 1.00 87.12 170 SER A CA 1
ATOM 1366 C C . SER A 1 170 ? 13.959 -5.984 -19.387 1.00 87.12 170 SER A C 1
ATOM 1368 O O . SER A 1 170 ? 14.759 -5.302 -18.747 1.00 87.12 170 SER A O 1
ATOM 1370 N N . ALA A 1 171 ? 14.323 -7.108 -20.017 1.00 87.06 171 ALA A N 1
ATOM 1371 C CA . ALA A 1 171 ? 15.688 -7.641 -20.014 1.00 87.06 171 ALA A CA 1
ATOM 1372 C C . ALA A 1 171 ? 16.715 -6.692 -20.666 1.00 87.06 171 ALA A C 1
ATOM 1374 O O . ALA A 1 171 ? 17.871 -6.646 -20.242 1.00 87.06 171 ALA A O 1
ATOM 1375 N N . ASP A 1 172 ? 16.282 -5.883 -21.635 1.00 88.56 172 ASP A N 1
ATOM 1376 C CA . ASP A 1 172 ? 17.143 -4.992 -22.418 1.00 88.56 172 ASP A CA 1
ATOM 1377 C C . ASP A 1 172 ? 17.087 -3.534 -21.935 1.00 88.56 172 ASP A C 1
ATOM 1379 O O . ASP A 1 172 ? 17.670 -2.639 -22.549 1.00 88.56 172 ASP A O 1
ATOM 1383 N N . VAL A 1 173 ? 16.410 -3.254 -20.814 1.00 90.50 173 VAL A N 1
ATOM 1384 C CA . VAL A 1 173 ? 16.188 -1.877 -20.336 1.00 90.50 173 VAL A CA 1
ATOM 1385 C C . VAL A 1 173 ? 17.489 -1.106 -20.097 1.00 90.50 173 VAL A C 1
ATOM 1387 O O . VAL A 1 173 ? 17.564 0.077 -20.418 1.00 90.50 173 VAL A O 1
ATOM 1390 N N . LEU A 1 174 ? 18.535 -1.765 -19.589 1.00 91.38 174 LEU A N 1
ATOM 1391 C CA . LEU A 1 174 ? 19.842 -1.136 -19.363 1.00 91.38 174 LEU A CA 1
ATOM 1392 C C . LEU A 1 174 ? 20.632 -0.942 -20.662 1.00 91.38 174 LEU A C 1
ATOM 1394 O O . LEU A 1 174 ? 21.487 -0.067 -20.714 1.00 91.38 174 LEU A O 1
ATOM 1398 N N . GLN A 1 175 ? 20.337 -1.714 -21.712 1.00 90.69 175 GLN A N 1
ATOM 1399 C CA . GLN A 1 175 ? 20.903 -1.484 -23.044 1.00 90.69 175 GLN A CA 1
ATOM 1400 C C . GLN A 1 175 ? 20.224 -0.284 -23.717 1.00 90.69 175 GLN A C 1
ATOM 1402 O O . GLN A 1 175 ? 20.898 0.536 -24.334 1.00 90.69 175 GLN A O 1
ATOM 1407 N N . MET A 1 176 ? 18.904 -0.144 -23.546 1.00 89.62 176 MET A N 1
ATOM 1408 C CA . MET A 1 176 ? 18.138 1.008 -24.039 1.00 89.62 176 MET A CA 1
ATOM 1409 C C . MET A 1 176 ? 18.450 2.298 -23.266 1.00 89.62 176 MET A C 1
ATOM 1411 O O . MET A 1 176 ? 18.483 3.377 -23.849 1.00 89.62 176 MET A O 1
ATOM 1415 N N . PHE A 1 177 ? 18.698 2.194 -21.958 1.00 93.19 177 PHE A N 1
ATOM 1416 C CA . PHE A 1 177 ? 19.009 3.322 -21.077 1.00 93.19 177 PHE A CA 1
ATOM 1417 C C . PHE A 1 177 ? 20.344 3.104 -20.360 1.00 93.19 177 PHE A C 1
ATOM 1419 O O . PHE A 1 177 ? 20.379 2.960 -19.132 1.00 93.19 177 PHE A O 1
ATOM 1426 N N . PRO A 1 178 ? 21.464 3.132 -21.107 1.00 92.75 178 PRO A N 1
ATOM 1427 C CA . PRO A 1 178 ? 22.787 2.856 -20.556 1.00 92.75 178 PRO A CA 1
ATOM 1428 C C . PRO A 1 178 ? 23.221 3.907 -19.535 1.00 92.75 178 PRO A C 1
ATOM 1430 O O . PRO A 1 178 ? 24.104 3.632 -18.730 1.00 92.75 178 PRO A O 1
ATOM 1433 N N . ARG A 1 179 ? 22.565 5.080 -19.508 1.00 94.69 179 ARG A N 1
ATOM 1434 C CA . ARG A 1 179 ? 22.888 6.159 -18.571 1.00 94.69 179 ARG A CA 1
ATOM 1435 C C . ARG A 1 179 ? 22.738 5.776 -17.093 1.00 94.69 179 ARG A C 1
ATOM 1437 O O . ARG A 1 179 ? 23.354 6.385 -16.227 1.00 94.69 179 ARG A O 1
ATOM 1444 N N . PHE A 1 180 ? 21.966 4.732 -16.782 1.00 94.56 180 PHE A N 1
ATOM 1445 C CA . PHE A 1 180 ? 21.909 4.175 -15.424 1.00 94.56 180 PHE A CA 1
ATOM 1446 C C . PHE A 1 180 ? 23.226 3.545 -14.950 1.00 94.56 180 PHE A C 1
ATOM 1448 O O . PHE A 1 180 ? 23.400 3.356 -13.746 1.00 94.56 180 PHE A O 1
ATOM 1455 N N . LEU A 1 181 ? 24.124 3.191 -15.873 1.00 92.31 181 LEU A N 1
ATOM 1456 C CA . LEU A 1 181 ? 25.383 2.513 -15.573 1.00 92.31 181 LEU A CA 1
ATOM 1457 C C . LEU A 1 181 ? 26.527 3.494 -15.280 1.00 92.31 181 LEU A C 1
ATOM 1459 O O . LEU A 1 181 ? 27.439 3.141 -14.535 1.00 92.31 181 LEU A O 1
ATOM 1463 N N . ASP A 1 182 ? 26.483 4.708 -15.832 1.00 93.75 182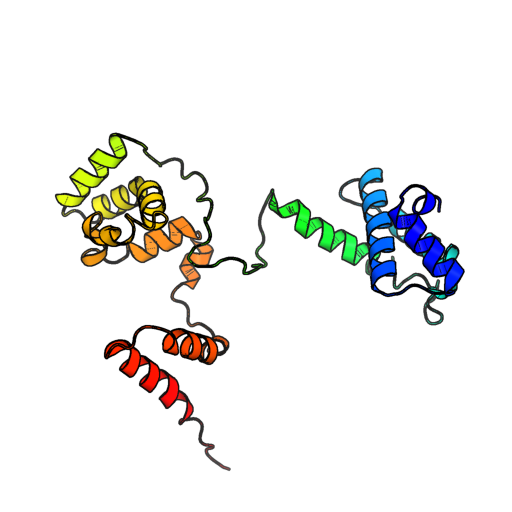 ASP A N 1
ATOM 1464 C CA . ASP A 1 182 ? 27.547 5.717 -15.726 1.00 93.75 182 ASP A CA 1
ATOM 1465 C C . ASP A 1 182 ? 27.132 6.981 -14.945 1.00 93.75 182 ASP A C 1
ATOM 1467 O O . ASP A 1 182 ? 27.988 7.614 -14.322 1.00 93.75 182 ASP A O 1
ATOM 1471 N N . VAL A 1 183 ? 25.840 7.334 -14.883 1.00 95.06 183 VAL A N 1
ATOM 1472 C CA . VAL A 1 183 ? 25.359 8.526 -14.161 1.00 95.06 183 VAL A CA 1
ATOM 1473 C C . VAL A 1 183 ? 24.741 8.164 -12.808 1.00 95.06 183 VAL A C 1
ATOM 1475 O O . VAL A 1 183 ? 23.646 7.606 -12.694 1.00 95.06 183 VAL A O 1
ATOM 1478 N N . LYS A 1 184 ? 25.438 8.551 -11.734 1.00 93.69 184 LYS A N 1
ATOM 1479 C CA . LYS A 1 184 ? 24.953 8.396 -10.354 1.00 93.69 184 LYS A CA 1
ATOM 1480 C C . LYS A 1 184 ? 23.724 9.271 -10.103 1.00 93.69 184 LYS A C 1
ATOM 1482 O O . LYS A 1 184 ? 23.636 10.380 -10.604 1.00 93.69 184 LYS A O 1
ATOM 1487 N N . GLY A 1 185 ? 22.804 8.793 -9.263 1.00 93.56 185 GLY A N 1
ATOM 1488 C CA . GLY A 1 185 ? 21.619 9.545 -8.824 1.00 93.56 185 GLY A CA 1
ATOM 1489 C C . GLY A 1 185 ? 20.350 9.301 -9.646 1.00 93.56 185 GLY A C 1
ATOM 1490 O O . GLY A 1 185 ? 19.260 9.571 -9.146 1.00 93.56 185 GLY A O 1
ATOM 1491 N N . LEU A 1 186 ? 20.447 8.710 -10.843 1.00 95.31 186 LEU A N 1
ATOM 1492 C CA . LEU A 1 186 ? 19.272 8.403 -11.671 1.00 95.31 186 LEU A CA 1
ATOM 1493 C C . LEU A 1 186 ? 18.316 7.400 -11.011 1.00 95.31 186 LEU A C 1
ATOM 1495 O O . LEU A 1 186 ? 17.104 7.564 -11.099 1.00 95.31 186 LEU A O 1
ATOM 1499 N N . ILE A 1 187 ? 18.841 6.402 -10.292 1.00 93.19 187 ILE A N 1
ATOM 1500 C CA . ILE A 1 187 ? 18.016 5.457 -9.516 1.00 93.19 187 ILE A CA 1
ATOM 1501 C C . ILE A 1 187 ? 17.202 6.210 -8.452 1.00 93.19 187 ILE A C 1
ATOM 1503 O O . ILE A 1 187 ? 16.005 5.979 -8.310 1.00 93.19 187 ILE A O 1
ATOM 1507 N N . SER A 1 188 ? 17.833 7.140 -7.728 1.00 92.75 188 SER A N 1
ATOM 1508 C CA . SER A 1 188 ? 17.163 7.948 -6.703 1.00 92.75 188 SER A CA 1
ATOM 1509 C C . SER A 1 188 ? 16.119 8.887 -7.306 1.00 92.75 188 SER A C 1
ATOM 1511 O O . SER A 1 188 ? 15.043 9.051 -6.732 1.00 92.75 188 SER A O 1
ATOM 1513 N N . GLN A 1 189 ? 16.408 9.476 -8.473 1.00 94.12 189 GLN A N 1
ATOM 1514 C CA . GLN A 1 189 ? 15.435 10.265 -9.227 1.00 94.12 189 GLN A CA 1
ATOM 1515 C C . GLN A 1 189 ? 14.198 9.428 -9.547 1.00 94.12 189 GLN A C 1
ATOM 1517 O O . GLN A 1 189 ? 13.089 9.837 -9.219 1.00 94.12 189 GLN A O 1
ATOM 1522 N N . ASP A 1 190 ? 14.384 8.263 -10.157 1.00 92.50 190 ASP A N 1
ATOM 1523 C CA . ASP A 1 190 ? 13.283 7.385 -10.545 1.00 92.50 190 ASP A CA 1
ATOM 1524 C C . ASP A 1 190 ? 12.481 6.891 -9.346 1.00 92.50 190 ASP A C 1
ATOM 1526 O O . ASP A 1 190 ? 11.253 6.841 -9.397 1.00 92.50 190 ASP A O 1
ATOM 1530 N N . PHE A 1 191 ? 13.162 6.581 -8.244 1.00 92.00 191 PHE A N 1
ATOM 1531 C CA . PHE A 1 191 ? 12.505 6.229 -6.994 1.00 92.00 191 PHE A CA 1
ATOM 1532 C C . PHE A 1 191 ? 11.628 7.387 -6.490 1.00 92.00 191 PHE A C 1
ATOM 1534 O O . PHE A 1 191 ? 10.479 7.175 -6.107 1.00 92.00 191 PHE A O 1
ATOM 1541 N N . SER A 1 192 ? 12.123 8.623 -6.558 1.00 91.81 192 SER A N 1
ATOM 1542 C CA . SER A 1 192 ? 11.353 9.821 -6.204 1.00 91.81 192 SER A CA 1
ATOM 1543 C C . SER A 1 192 ? 10.173 10.075 -7.143 1.00 91.81 192 SER A C 1
ATOM 1545 O O . SER A 1 192 ? 9.080 10.381 -6.672 1.00 91.81 192 SER A O 1
ATOM 1547 N N . LEU A 1 193 ? 10.338 9.873 -8.453 1.00 90.62 193 LEU A N 1
ATOM 1548 C CA . LEU A 1 193 ? 9.234 9.972 -9.416 1.00 90.62 193 LEU A CA 1
ATOM 1549 C C . LEU A 1 193 ? 8.159 8.904 -9.169 1.00 90.62 193 LEU A C 1
ATOM 1551 O O . LEU A 1 193 ? 6.973 9.166 -9.347 1.00 90.62 193 LEU A O 1
ATOM 1555 N N . MET A 1 194 ? 8.565 7.708 -8.742 1.00 89.50 194 MET A N 1
ATOM 1556 C CA . MET A 1 194 ? 7.657 6.586 -8.514 1.00 89.50 194 MET A CA 1
ATOM 1557 C C . MET A 1 194 ? 6.912 6.666 -7.178 1.00 89.50 194 MET A C 1
ATOM 1559 O O . MET A 1 194 ? 5.742 6.290 -7.106 1.00 89.50 194 MET A O 1
ATOM 1563 N N . PHE A 1 195 ? 7.585 7.105 -6.112 1.00 86.88 195 PHE A N 1
ATOM 1564 C CA . PHE A 1 195 ? 7.059 7.037 -4.744 1.00 86.88 195 PHE A CA 1
ATOM 1565 C C . PHE A 1 195 ? 6.837 8.403 -4.088 1.00 86.88 195 PHE A C 1
ATOM 1567 O O . PHE A 1 195 ? 6.274 8.474 -2.995 1.00 86.88 195 PHE A O 1
ATOM 1574 N N . GLY A 1 196 ? 7.248 9.482 -4.748 1.00 87.75 196 GLY A N 1
ATOM 1575 C CA . GLY A 1 196 ? 7.243 10.827 -4.195 1.00 87.75 196 GLY A CA 1
ATOM 1576 C C . GLY A 1 196 ? 8.435 11.095 -3.275 1.00 87.75 196 GLY A C 1
ATOM 1577 O O . GLY A 1 196 ? 9.076 10.189 -2.736 1.00 87.75 196 GLY A O 1
ATOM 1578 N N . VAL A 1 197 ? 8.705 12.385 -3.070 1.00 86.00 197 VAL A N 1
ATOM 1579 C CA . VAL A 1 197 ? 9.872 12.882 -2.323 1.00 86.00 197 VAL A CA 1
ATOM 1580 C C . VAL A 1 197 ? 9.886 12.390 -0.871 1.00 86.00 197 VAL A C 1
ATOM 1582 O O . VAL A 1 197 ? 10.942 12.021 -0.371 1.00 86.00 197 VAL A O 1
ATOM 1585 N N . GLU A 1 198 ? 8.724 12.329 -0.211 1.00 85.00 198 GLU A N 1
ATOM 1586 C CA . GLU A 1 198 ? 8.604 11.876 1.187 1.00 85.00 198 GLU A CA 1
ATOM 1587 C C . GLU A 1 198 ? 9.027 10.411 1.361 1.00 85.00 198 GLU A C 1
ATOM 1589 O O . GLU A 1 198 ? 9.693 10.051 2.327 1.00 85.00 198 GLU A O 1
ATOM 1594 N N . VAL A 1 199 ? 8.652 9.535 0.427 1.00 86.62 199 VAL A N 1
ATOM 1595 C CA . VAL A 1 199 ? 9.059 8.125 0.495 1.00 86.62 199 VAL A CA 1
ATOM 1596 C C . VAL A 1 199 ? 10.517 7.982 0.069 1.00 86.62 199 VAL A C 1
ATOM 1598 O O . VAL A 1 199 ? 1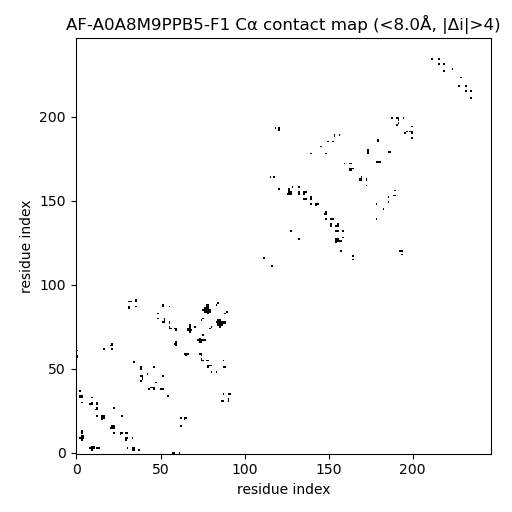1.259 7.199 0.660 1.00 86.62 199 VAL A O 1
ATOM 1601 N N . ALA A 1 200 ? 10.950 8.760 -0.924 1.00 87.94 200 ALA A N 1
ATOM 1602 C CA . ALA A 1 200 ? 12.323 8.747 -1.409 1.00 87.94 200 ALA A CA 1
ATOM 1603 C C . ALA A 1 200 ? 13.345 9.219 -0.374 1.00 87.94 200 ALA A C 1
ATOM 1605 O O . ALA A 1 200 ? 14.433 8.646 -0.313 1.00 87.94 200 ALA A O 1
ATOM 1606 N N . SER A 1 201 ? 13.005 10.184 0.487 1.00 88.44 201 SER A N 1
ATOM 1607 C CA . SER A 1 201 ? 13.901 10.614 1.568 1.00 88.44 201 SER A CA 1
ATOM 1608 C C . SER A 1 201 ? 14.208 9.483 2.552 1.00 88.44 201 SER A C 1
ATOM 1610 O O . SER A 1 201 ? 15.281 9.458 3.144 1.00 88.44 201 SER A O 1
ATOM 1612 N N . ARG A 1 202 ? 13.297 8.509 2.665 1.00 88.00 202 ARG A N 1
ATOM 1613 C CA . ARG A 1 202 ? 13.427 7.347 3.550 1.00 88.00 202 ARG A CA 1
ATOM 1614 C C . ARG A 1 202 ? 14.176 6.175 2.920 1.00 88.00 202 ARG A C 1
ATOM 1616 O O . ARG A 1 202 ? 14.463 5.190 3.592 1.00 88.00 202 ARG A O 1
ATOM 1623 N N . PHE A 1 203 ? 14.492 6.253 1.627 1.00 84.25 203 PHE A N 1
ATOM 1624 C CA . PHE A 1 203 ? 15.082 5.140 0.882 1.00 84.25 203 PHE A CA 1
ATOM 1625 C C . PHE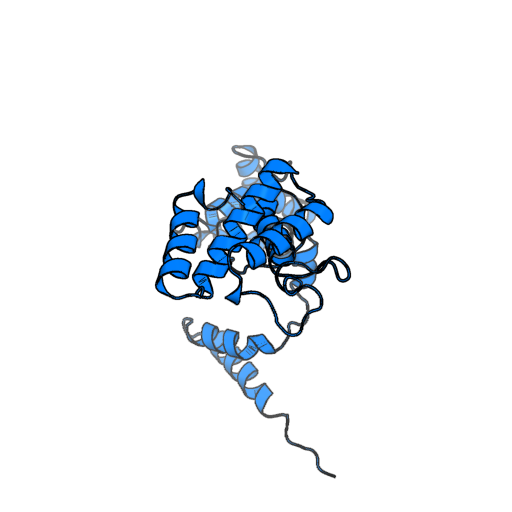 A 1 203 ? 16.448 4.714 1.439 1.00 84.25 203 PHE A C 1
ATOM 1627 O O . PHE A 1 203 ? 16.727 3.521 1.551 1.00 84.25 203 PHE A O 1
ATOM 1634 N N . LEU A 1 204 ? 17.267 5.691 1.838 1.00 84.38 204 LEU A N 1
ATOM 1635 C CA . LEU A 1 204 ? 18.619 5.483 2.369 1.00 84.38 204 LEU A CA 1
ATOM 1636 C C . LEU A 1 204 ? 18.693 5.612 3.900 1.00 84.38 204 LEU A C 1
ATOM 1638 O O . LEU A 1 204 ? 19.785 5.726 4.455 1.00 84.38 204 LEU A O 1
ATOM 1642 N N . GLU A 1 205 ? 17.550 5.608 4.593 1.00 88.06 205 GLU A N 1
ATOM 1643 C CA . GLU A 1 205 ? 17.526 5.606 6.056 1.00 88.06 205 GLU A CA 1
ATOM 1644 C C . GLU A 1 205 ? 18.067 4.290 6.621 1.00 88.06 205 GLU A C 1
ATOM 1646 O O . GLU A 1 205 ? 18.060 3.237 5.977 1.00 88.06 205 GLU A O 1
ATOM 1651 N N . LYS A 1 206 ? 18.508 4.332 7.880 1.00 85.25 206 LYS A N 1
ATOM 1652 C CA . LYS A 1 206 ? 18.822 3.112 8.617 1.00 85.25 206 LYS A CA 1
ATOM 1653 C C . LYS A 1 206 ? 17.516 2.394 8.960 1.00 85.25 206 LYS A C 1
ATOM 1655 O O . LYS A 1 206 ? 16.784 2.801 9.858 1.00 85.25 206 LYS A O 1
ATOM 1660 N N . TRP A 1 207 ? 17.236 1.317 8.238 1.00 83.50 207 TRP A N 1
ATOM 1661 C CA . TRP A 1 207 ? 16.067 0.474 8.474 1.00 83.50 207 TRP A CA 1
ATOM 1662 C C . TRP A 1 207 ? 16.218 -0.343 9.763 1.00 83.50 207 TRP A 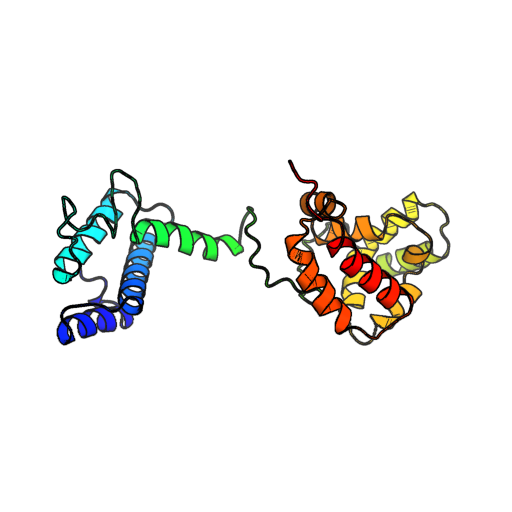C 1
ATOM 1664 O O . TRP A 1 207 ? 17.324 -0.707 10.167 1.00 83.50 207 TRP A O 1
ATOM 1674 N N . SER A 1 208 ? 15.094 -0.663 10.408 1.00 85.75 208 SER A N 1
ATOM 1675 C CA . SER A 1 208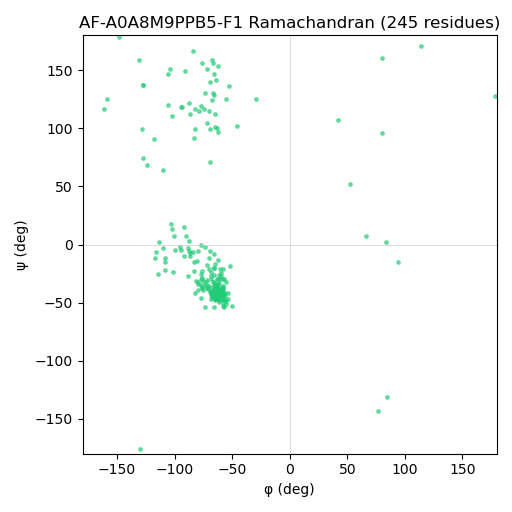 ? 15.090 -1.541 11.578 1.00 85.75 208 SER A CA 1
ATOM 1676 C C . SER A 1 208 ? 15.551 -2.952 11.210 1.00 85.75 208 SER A C 1
ATOM 1678 O O . SER A 1 208 ? 15.144 -3.513 10.190 1.00 85.75 208 SER A O 1
ATOM 1680 N N . THR A 1 209 ? 16.326 -3.584 12.088 1.00 85.25 209 THR A N 1
ATOM 1681 C CA . THR A 1 209 ? 16.818 -4.961 11.902 1.00 85.25 209 THR A CA 1
ATOM 1682 C C . THR A 1 209 ? 15.716 -6.020 12.001 1.00 85.25 209 THR A C 1
ATOM 1684 O O . THR A 1 209 ? 15.948 -7.177 11.676 1.00 85.25 209 THR A O 1
ATOM 1687 N N . SER A 1 210 ? 14.483 -5.641 12.352 1.00 88.62 210 SER A N 1
ATOM 1688 C CA . SER A 1 210 ? 13.316 -6.537 12.406 1.00 88.62 210 SER A CA 1
ATOM 1689 C C . SER A 1 210 ? 12.988 -7.235 11.078 1.00 88.62 210 SER A C 1
ATOM 1691 O O . SER A 1 210 ? 12.328 -8.274 11.075 1.00 88.62 210 SER A O 1
ATOM 1693 N N . PHE A 1 211 ? 13.448 -6.695 9.945 1.00 85.38 211 PHE A N 1
ATOM 1694 C CA . PHE A 1 211 ? 13.292 -7.322 8.629 1.00 85.38 211 PHE A CA 1
ATOM 1695 C C . PHE A 1 211 ? 14.473 -8.221 8.238 1.00 85.38 211 PHE A C 1
ATOM 1697 O O . PHE A 1 211 ? 14.350 -8.950 7.256 1.00 85.38 211 PHE A O 1
ATOM 1704 N N . LYS A 1 212 ? 15.586 -8.198 8.990 1.00 88.94 212 LYS A N 1
ATOM 1705 C CA . LYS A 1 212 ? 16.848 -8.890 8.670 1.00 88.94 212 LYS A CA 1
ATOM 1706 C C . LYS A 1 212 ? 16.616 -10.359 8.329 1.00 88.94 212 LYS A C 1
ATOM 1708 O O . LYS A 1 212 ? 16.976 -10.791 7.239 1.00 88.94 212 LYS A O 1
ATOM 1713 N N . GLU A 1 213 ? 15.929 -11.090 9.205 1.00 90.94 213 GLU A N 1
ATOM 1714 C CA . GLU A 1 213 ? 15.659 -12.518 9.006 1.00 90.94 213 GLU A CA 1
ATOM 1715 C C . GLU A 1 213 ? 14.826 -12.780 7.742 1.00 90.94 213 GLU A C 1
ATOM 1717 O O . GLU A 1 213 ? 15.148 -13.658 6.945 1.00 90.94 213 GLU A O 1
ATOM 1722 N N . LYS A 1 214 ? 13.805 -11.956 7.479 1.00 91.12 214 LYS A N 1
ATOM 1723 C CA . LYS A 1 214 ? 12.993 -12.075 6.255 1.00 91.12 214 LYS A CA 1
ATOM 1724 C C . LYS A 1 214 ? 13.815 -11.797 4.998 1.00 91.12 214 LYS A C 1
ATOM 1726 O O . LYS A 1 214 ? 13.672 -12.509 4.010 1.00 91.12 214 LYS A O 1
ATOM 1731 N N . VAL A 1 215 ? 14.689 -10.789 5.033 1.00 90.81 215 VAL A N 1
ATOM 1732 C CA . VAL A 1 215 ? 15.587 -10.466 3.914 1.00 90.81 215 VAL A CA 1
ATOM 1733 C C . VAL A 1 215 ? 16.566 -11.614 3.665 1.00 90.81 215 VAL A C 1
ATOM 1735 O O . VAL A 1 215 ? 16.759 -11.991 2.514 1.00 90.81 215 VAL A O 1
ATOM 1738 N N . ILE A 1 216 ? 17.129 -12.219 4.716 1.00 92.75 216 ILE A N 1
ATOM 1739 C CA . ILE A 1 216 ? 18.001 -13.399 4.608 1.00 92.75 216 ILE A CA 1
ATOM 1740 C C . ILE A 1 216 ? 17.247 -14.575 3.974 1.00 92.75 216 ILE A C 1
ATOM 1742 O O . ILE A 1 216 ? 17.770 -15.217 3.060 1.00 92.75 216 ILE A O 1
ATOM 1746 N N . GLN A 1 217 ? 16.020 -14.847 4.420 1.00 92.88 217 GLN A N 1
ATOM 1747 C CA . GLN A 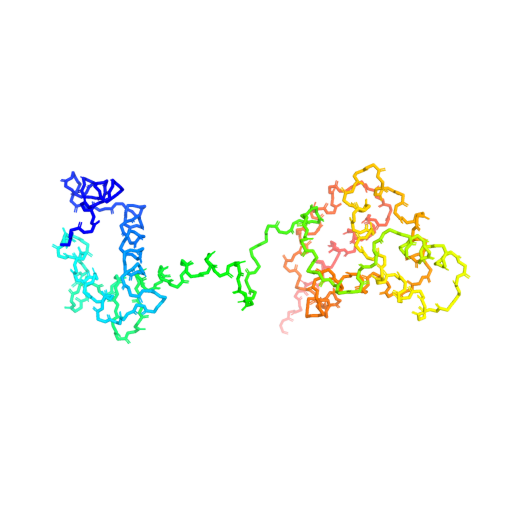1 217 ? 15.191 -15.926 3.878 1.00 92.88 217 GLN A CA 1
ATOM 1748 C C . GLN A 1 217 ? 14.870 -15.729 2.393 1.00 92.88 217 GLN A C 1
ATOM 1750 O O . GLN A 1 217 ? 15.000 -16.676 1.619 1.00 92.88 217 GLN A O 1
ATOM 1755 N N . GLU A 1 218 ? 14.497 -14.518 1.974 1.00 92.62 218 GLU A N 1
ATOM 1756 C CA . GLU A 1 218 ? 14.256 -14.217 0.557 1.00 92.62 218 GLU A CA 1
ATOM 1757 C C . GLU A 1 218 ? 15.547 -14.276 -0.266 1.00 92.62 218 GLU A C 1
ATOM 1759 O O . GLU A 1 218 ? 15.572 -14.853 -1.351 1.00 92.62 218 GLU A O 1
ATOM 1764 N N . ALA A 1 219 ? 16.654 -13.767 0.274 1.00 92.62 219 ALA A N 1
ATOM 1765 C CA . ALA A 1 219 ? 17.951 -13.797 -0.387 1.00 92.62 219 ALA A CA 1
ATOM 1766 C C . ALA A 1 219 ? 18.447 -15.235 -0.636 1.00 92.62 219 ALA A C 1
ATOM 1768 O O . ALA A 1 219 ? 19.023 -15.503 -1.688 1.00 92.62 219 ALA A O 1
ATOM 1769 N N . ARG A 1 220 ? 18.163 -16.185 0.268 1.00 92.31 220 ARG A N 1
ATOM 1770 C CA . ARG A 1 220 ? 18.478 -17.619 0.088 1.00 92.31 220 ARG A CA 1
ATOM 1771 C C . ARG A 1 220 ? 17.703 -18.291 -1.054 1.00 92.31 220 ARG A C 1
ATOM 1773 O O . ARG A 1 220 ? 18.142 -19.333 -1.528 1.00 92.31 220 ARG A O 1
ATOM 1780 N N . LYS A 1 221 ? 16.574 -17.723 -1.497 1.00 92.19 221 LYS A N 1
ATOM 1781 C CA . LYS A 1 221 ? 15.791 -18.238 -2.638 1.00 92.19 221 LYS A CA 1
ATOM 1782 C C . LYS A 1 221 ? 16.338 -17.775 -3.989 1.00 92.19 221 LYS A C 1
ATOM 1784 O O . LYS A 1 221 ? 15.938 -18.304 -5.023 1.00 92.19 221 LYS A O 1
ATOM 1789 N N . LEU A 1 222 ? 17.213 -16.768 -3.997 1.00 91.44 222 LEU A N 1
ATOM 1790 C CA . LEU A 1 222 ? 17.813 -16.248 -5.220 1.00 91.44 222 LEU A CA 1
ATOM 1791 C C . LEU A 1 222 ? 18.909 -17.184 -5.730 1.00 91.44 222 LEU A C 1
ATOM 1793 O O . LEU A 1 222 ? 19.536 -17.922 -4.969 1.00 91.44 222 LEU A O 1
ATOM 1797 N N . LYS A 1 223 ? 19.181 -17.108 -7.037 1.00 91.50 223 LYS A N 1
ATOM 1798 C CA . LYS A 1 223 ? 20.313 -17.809 -7.645 1.00 91.50 223 LYS A CA 1
ATOM 1799 C C . LYS A 1 223 ? 21.602 -17.412 -6.930 1.00 91.50 223 LYS A C 1
ATOM 1801 O O . LYS A 1 223 ? 21.940 -16.231 -6.836 1.00 91.50 223 LYS A O 1
ATOM 1806 N N . GLU A 1 224 ? 22.325 -18.413 -6.448 1.00 91.62 224 GLU A N 1
ATOM 1807 C CA . GLU A 1 224 ? 23.514 -18.182 -5.647 1.00 91.62 224 GLU A CA 1
ATOM 1808 C C . GLU A 1 224 ? 24.634 -17.526 -6.471 1.00 91.62 224 GLU A C 1
ATOM 1810 O O . GLU A 1 224 ? 24.986 -17.979 -7.560 1.00 91.62 224 GLU A O 1
ATOM 1815 N N . THR A 1 225 ? 25.214 -16.452 -5.932 1.00 93.81 225 THR A N 1
ATOM 1816 C CA . THR A 1 225 ? 26.379 -15.756 -6.497 1.00 93.81 225 THR A CA 1
ATOM 1817 C C . THR A 1 225 ? 27.436 -15.549 -5.414 1.00 93.81 225 THR A C 1
ATOM 1819 O O . THR A 1 225 ? 27.124 -15.546 -4.221 1.00 93.81 225 THR A O 1
ATOM 1822 N N . ALA A 1 226 ? 28.700 -15.347 -5.801 1.00 93.50 226 ALA A N 1
ATOM 1823 C CA . ALA A 1 226 ? 29.780 -15.076 -4.844 1.00 93.50 226 ALA A CA 1
ATOM 1824 C C . ALA A 1 226 ? 29.498 -13.828 -3.985 1.00 93.50 226 ALA A C 1
ATOM 1826 O O . ALA A 1 226 ? 29.753 -13.816 -2.780 1.00 93.50 226 ALA A O 1
ATOM 1827 N N . LEU A 1 227 ? 28.906 -12.798 -4.598 1.00 91.50 227 LEU A N 1
ATOM 1828 C CA . LEU A 1 227 ? 28.502 -11.574 -3.916 1.00 91.50 227 LEU A CA 1
ATOM 1829 C C . LEU A 1 227 ? 27.396 -11.853 -2.891 1.00 91.50 227 LEU A C 1
ATOM 1831 O O . LEU A 1 227 ? 27.527 -11.459 -1.732 1.00 91.50 227 LEU A O 1
ATOM 1835 N N . LEU A 1 228 ? 26.362 -12.605 -3.278 1.00 92.81 228 LEU A N 1
ATOM 1836 C CA . LEU A 1 228 ? 25.278 -13.000 -2.379 1.00 92.81 228 LEU A CA 1
ATOM 1837 C C . LEU A 1 228 ? 25.787 -13.831 -1.190 1.00 92.81 228 LEU A C 1
ATOM 1839 O O . LEU A 1 228 ? 25.459 -13.516 -0.047 1.00 92.81 228 LEU A O 1
ATOM 1843 N N . LYS A 1 229 ? 26.656 -14.824 -1.430 1.00 93.00 229 LYS A N 1
ATOM 1844 C CA . LYS A 1 229 ? 27.318 -15.61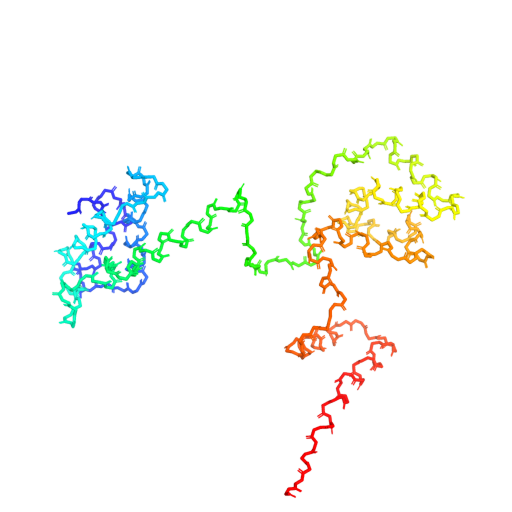7 -0.376 1.00 93.00 229 LYS A CA 1
ATOM 1845 C C . LYS A 1 229 ? 28.033 -14.730 0.643 1.00 93.00 229 LYS A C 1
ATOM 1847 O O . LYS A 1 229 ? 27.880 -14.920 1.850 1.00 93.00 229 LYS A O 1
ATOM 1852 N N . ARG A 1 230 ? 28.802 -13.746 0.164 1.00 94.44 230 ARG A N 1
ATOM 1853 C CA . ARG A 1 230 ? 29.534 -12.800 1.017 1.00 94.44 230 ARG A CA 1
ATOM 1854 C C . ARG A 1 230 ? 28.583 -11.983 1.894 1.00 94.44 230 ARG A C 1
ATOM 1856 O O . ARG A 1 230 ? 28.837 -11.859 3.089 1.00 94.44 230 ARG A O 1
ATOM 1863 N N . HIS A 1 231 ? 27.493 -11.469 1.326 1.00 92.12 231 HIS A N 1
ATOM 1864 C CA . HIS A 1 231 ? 26.506 -10.685 2.073 1.00 92.12 231 HIS A CA 1
ATOM 1865 C C . HIS A 1 231 ? 25.722 -11.525 3.085 1.00 92.12 231 HIS A C 1
ATOM 1867 O O . HIS A 1 231 ? 25.558 -11.087 4.219 1.00 92.12 231 HIS A O 1
ATOM 1873 N N . LEU A 1 232 ? 25.313 -12.747 2.728 1.00 92.81 232 LEU A N 1
ATOM 1874 C CA . LEU A 1 232 ? 24.657 -13.666 3.664 1.00 92.81 232 LEU A CA 1
ATOM 1875 C C . LEU A 1 232 ? 25.579 -14.027 4.834 1.00 92.81 232 LEU A C 1
ATOM 1877 O O . LEU A 1 232 ? 25.148 -14.003 5.982 1.00 92.81 232 LEU A O 1
ATOM 1881 N N . LYS A 1 233 ? 26.861 -14.298 4.563 1.00 91.44 233 LYS A N 1
ATOM 1882 C CA . LYS A 1 233 ? 27.850 -14.576 5.613 1.00 91.44 233 LYS A CA 1
ATOM 1883 C C . LYS A 1 233 ? 28.050 -13.378 6.541 1.00 91.44 233 LYS A C 1
ATOM 1885 O O . LYS A 1 233 ? 28.157 -13.578 7.742 1.00 91.44 233 LYS A O 1
ATOM 1890 N N . ALA A 1 234 ? 28.112 -12.160 6.003 1.00 90.88 234 ALA A N 1
ATOM 1891 C CA . ALA A 1 234 ? 28.223 -10.947 6.814 1.00 90.88 234 ALA A CA 1
ATOM 1892 C C . ALA A 1 234 ? 26.975 -10.740 7.687 1.00 90.88 234 ALA A C 1
ATOM 1894 O O . ALA A 1 234 ? 27.103 -10.563 8.892 1.00 90.88 234 ALA A O 1
ATOM 1895 N N . ALA A 1 235 ? 25.780 -10.869 7.104 1.00 88.38 235 ALA A N 1
ATOM 1896 C CA . ALA A 1 235 ? 24.522 -10.700 7.825 1.00 88.38 235 ALA A CA 1
ATOM 1897 C C . ALA A 1 235 ? 24.352 -11.717 8.968 1.00 88.38 235 ALA A C 1
ATOM 1899 O O . ALA A 1 235 ? 23.877 -11.350 10.035 1.00 88.38 235 ALA A O 1
ATOM 1900 N N . LEU A 1 236 ? 24.769 -12.972 8.770 1.00 87.00 236 LEU A N 1
ATOM 1901 C CA . LEU A 1 236 ? 24.692 -14.022 9.797 1.00 87.00 236 LEU A CA 1
ATOM 1902 C C . LEU A 1 236 ? 25.779 -13.901 10.876 1.00 87.00 236 LEU A C 1
ATOM 1904 O O . LEU A 1 236 ? 25.597 -14.392 11.981 1.00 87.00 236 LEU A O 1
ATOM 1908 N N . LYS A 1 237 ? 26.922 -13.277 10.565 1.00 79.88 237 LYS A N 1
ATOM 1909 C CA . LYS A 1 237 ? 28.016 -13.085 11.530 1.00 79.88 237 LYS A CA 1
ATOM 1910 C C . LYS A 1 237 ? 27.741 -11.985 12.545 1.00 79.88 237 LYS A C 1
ATOM 1912 O O . LYS A 1 237 ? 28.236 -12.076 13.655 1.00 79.88 237 LYS A O 1
ATOM 1917 N N . GLU A 1 238 ? 26.954 -10.973 12.190 1.00 62.50 238 GLU A N 1
ATOM 1918 C CA . GLU A 1 238 ? 26.579 -9.914 13.138 1.00 62.50 238 GLU A CA 1
ATOM 1919 C C . GLU A 1 238 ? 25.771 -10.430 14.343 1.00 62.50 238 GLU A C 1
ATOM 1921 O O . GLU A 1 238 ? 25.633 -9.707 15.320 1.00 62.50 238 GLU A O 1
ATOM 1926 N N . ASP A 1 239 ? 25.262 -11.667 14.308 1.00 56.72 239 ASP A N 1
ATOM 1927 C CA . ASP A 1 239 ? 24.538 -12.253 15.441 1.00 56.72 239 ASP A CA 1
ATOM 1928 C C . ASP A 1 239 ? 25.474 -12.784 16.551 1.00 56.72 239 ASP A C 1
ATOM 1930 O O . ASP A 1 239 ? 24.983 -13.195 17.598 1.00 56.72 239 ASP A O 1
ATOM 1934 N N . SER A 1 240 ? 26.806 -12.783 16.366 1.00 53.56 240 SER A N 1
ATOM 1935 C CA . SER A 1 240 ? 27.748 -13.329 17.361 1.00 53.56 240 SER A CA 1
ATOM 1936 C C . SER A 1 240 ? 28.363 -12.312 18.329 1.00 53.56 240 SER A C 1
ATOM 1938 O O . SER A 1 240 ? 29.131 -12.735 19.183 1.00 53.56 240 SER A O 1
ATOM 1940 N N . ASP A 1 241 ? 28.065 -11.013 18.216 1.00 48.94 241 ASP A N 1
ATOM 1941 C CA . ASP A 1 241 ? 28.740 -9.958 19.006 1.00 48.94 241 ASP A CA 1
ATOM 1942 C C . ASP A 1 241 ? 27.904 -9.408 20.179 1.00 48.94 241 ASP A C 1
ATOM 1944 O O . ASP A 1 241 ? 28.191 -8.349 20.728 1.00 48.94 241 ASP A O 1
ATOM 1948 N N . THR A 1 242 ? 26.867 -10.135 20.601 1.00 44.84 242 THR A N 1
ATOM 1949 C CA . THR A 1 242 ? 26.171 -9.886 21.874 1.00 44.84 242 THR A CA 1
ATOM 1950 C C . THR A 1 242 ? 26.473 -11.014 22.854 1.00 44.84 242 THR A C 1
ATOM 1952 O O . THR A 1 242 ? 25.593 -11.797 23.206 1.00 44.84 242 THR A O 1
ATOM 1955 N N . THR A 1 243 ? 27.735 -11.147 23.249 1.00 43.12 243 THR A N 1
ATOM 1956 C CA . THR A 1 243 ? 28.097 -11.865 24.475 1.00 43.12 243 THR A CA 1
ATOM 1957 C C . THR A 1 243 ? 28.195 -10.852 25.604 1.00 43.12 243 THR A C 1
ATOM 1959 O O . THR A 1 243 ? 28.987 -9.919 25.514 1.00 43.12 243 THR A O 1
ATOM 1962 N N . ASP A 1 244 ? 27.331 -11.053 26.602 1.00 43.22 244 ASP A N 1
ATOM 1963 C CA . ASP A 1 244 ? 27.342 -10.457 27.939 1.00 43.22 244 ASP A CA 1
ATOM 1964 C C . ASP A 1 244 ? 28.753 -10.107 28.414 1.00 43.22 244 ASP A C 1
ATOM 1966 O O . ASP A 1 244 ? 29.608 -10.991 28.494 1.00 43.22 244 ASP A O 1
ATOM 1970 N N . ASP A 1 245 ? 28.959 -8.846 28.794 1.00 38.34 245 ASP A N 1
ATOM 1971 C CA . ASP A 1 245 ? 30.028 -8.501 29.727 1.00 38.34 245 ASP A CA 1
ATOM 1972 C C . ASP A 1 245 ? 29.407 -8.478 31.139 1.00 38.34 245 ASP A C 1
ATOM 1974 O O . ASP A 1 245 ? 28.432 -7.745 31.354 1.00 38.34 245 ASP A O 1
ATOM 1978 N N . PRO A 1 246 ? 29.876 -9.335 32.064 1.00 48.34 246 PRO A N 1
ATOM 1979 C CA . PRO A 1 246 ? 29.262 -9.551 33.367 1.00 48.34 246 PRO A CA 1
ATOM 1980 C C . PRO A 1 246 ? 29.826 -8.632 34.465 1.00 48.34 246 PRO A C 1
ATOM 1982 O O . PRO A 1 246 ? 31.012 -8.318 34.464 1.00 48.34 246 PRO A O 1
ATOM 1985 N N . GLU A 1 247 ? 28.933 -8.333 35.418 1.00 41.34 247 GLU A N 1
ATOM 1986 C CA . GLU A 1 247 ? 29.104 -7.762 36.778 1.00 41.34 247 GLU A CA 1
ATOM 1987 C C . GLU A 1 247 ? 29.740 -6.370 36.956 1.00 41.34 247 GLU A C 1
ATOM 1989 O O . GLU A 1 247 ? 30.971 -6.199 36.835 1.00 41.34 247 GLU A O 1
#

Mean predicted aligned error: 18.69 Å